Protein AF-A0A7W1J7N5-F1 (afdb_monomer_lite)

Sequence (201 aa):
MLTATDLTRDGKILDAAVASVRPDGATLGAALKAATAPEHIAALAIIAGSIRTNDLAPQLVQLLDRDGVAGRAAAWALAQLGAEKELLHAVESGKLDQRENGYHGLAVLAARGAASTALSDSLVRQVAAEIARAKSGGTGLGEHACRVLAVLGTKGLPDLIQQVIENDRFCDRFELQRLRKAVEDGGKDAASARDLSAQWT

pLDDT: mean 96.1, std 3.62, range [65.94, 98.88]

Radius of gyration: 17.19 Å; chains: 1; bounding box: 41×34×45 Å

Structure (mmCIF, N/CA/C/O backbone):
data_AF-A0A7W1J7N5-F1
#
_entry.id   AF-A0A7W1J7N5-F1
#
loop_
_atom_site.group_PDB
_atom_site.id
_atom_site.type_symbol
_atom_site.label_atom_id
_atom_site.label_alt_id
_atom_site.label_comp_id
_atom_site.label_asym_id
_atom_site.label_entity_id
_atom_site.label_seq_id
_atom_site.pdbx_PDB_ins_code
_atom_site.Cartn_x
_atom_site.Cartn_y
_atom_site.Cartn_z
_atom_site.occupancy
_atom_site.B_iso_or_equiv
_atom_site.auth_seq_id
_atom_site.auth_comp_id
_atom_site.auth_asym_id
_atom_site.auth_atom_id
_atom_site.pdbx_PDB_model_num
ATOM 1 N N . MET A 1 1 ? 18.004 -1.510 -22.801 1.00 74.88 1 MET A N 1
ATOM 2 C CA . MET A 1 1 ? 17.390 -0.530 -21.878 1.00 74.88 1 MET A CA 1
ATOM 3 C C . MET A 1 1 ? 15.888 -0.705 -21.995 1.00 74.88 1 MET A C 1
ATOM 5 O O . MET A 1 1 ? 15.434 -0.766 -23.125 1.00 74.88 1 MET A O 1
ATOM 9 N N . LEU A 1 2 ? 15.151 -0.859 -20.890 1.00 87.81 2 LEU A N 1
ATOM 10 C CA . LEU A 1 2 ? 13.686 -0.956 -20.931 1.00 87.81 2 LEU A CA 1
ATOM 11 C C . LEU A 1 2 ? 13.095 0.447 -21.067 1.00 87.81 2 LEU A C 1
ATOM 13 O O . LEU A 1 2 ? 13.175 1.252 -20.138 1.00 87.81 2 LEU A O 1
ATOM 17 N N . THR A 1 3 ? 12.558 0.752 -22.237 1.00 91.81 3 THR A N 1
ATOM 18 C CA . THR A 1 3 ? 12.033 2.072 -22.589 1.00 91.81 3 THR A CA 1
ATOM 19 C C . THR A 1 3 ? 10.513 2.122 -22.452 1.00 91.81 3 THR A C 1
ATOM 21 O O . THR A 1 3 ? 9.854 1.091 -22.320 1.00 91.81 3 THR A O 1
ATOM 24 N N . ALA A 1 4 ? 9.940 3.328 -22.489 1.00 90.38 4 ALA A N 1
ATOM 25 C CA . ALA A 1 4 ? 8.491 3.504 -22.428 1.00 90.38 4 ALA A CA 1
ATOM 26 C C . ALA A 1 4 ? 7.783 2.753 -23.568 1.00 90.38 4 ALA A C 1
ATOM 28 O O . ALA A 1 4 ? 6.801 2.068 -23.321 1.00 90.38 4 ALA A O 1
ATOM 29 N N . THR A 1 5 ? 8.329 2.781 -24.788 1.00 92.12 5 THR A N 1
ATOM 30 C CA . THR A 1 5 ? 7.745 2.099 -25.957 1.00 92.12 5 THR A CA 1
ATOM 31 C C . THR A 1 5 ? 7.689 0.578 -25.830 1.00 92.12 5 THR A C 1
ATOM 33 O O . THR A 1 5 ? 6.893 -0.052 -26.523 1.00 92.12 5 THR A O 1
ATOM 36 N N . ASP A 1 6 ? 8.504 -0.012 -24.951 1.00 91.19 6 ASP A N 1
ATOM 37 C CA . ASP A 1 6 ? 8.493 -1.456 -24.698 1.00 91.19 6 ASP A CA 1
ATOM 38 C C . ASP A 1 6 ? 7.344 -1.870 -23.766 1.00 91.19 6 ASP A C 1
ATOM 40 O O . ASP A 1 6 ? 6.884 -3.008 -23.815 1.00 91.19 6 ASP A O 1
ATOM 44 N N . LEU A 1 7 ? 6.895 -0.960 -22.894 1.00 94.88 7 LEU A N 1
ATOM 45 C CA . LEU A 1 7 ? 6.018 -1.272 -21.759 1.0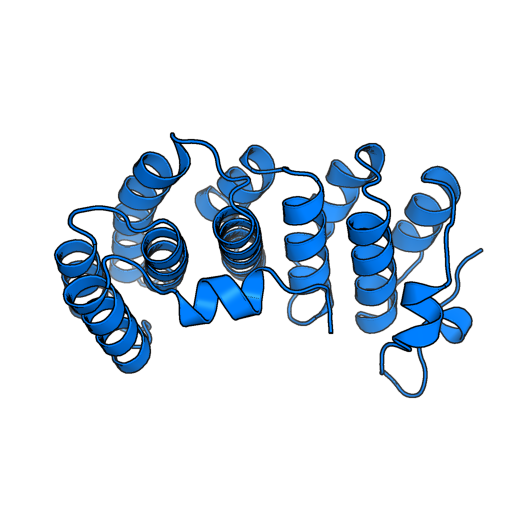0 94.88 7 LEU A CA 1
ATOM 46 C C . LEU A 1 7 ? 4.694 -0.511 -21.777 1.00 94.88 7 LEU A C 1
ATOM 48 O O . LEU A 1 7 ? 3.781 -0.875 -21.036 1.00 94.88 7 LEU A O 1
ATOM 52 N N . THR A 1 8 ? 4.578 0.538 -22.588 1.00 95.00 8 THR A N 1
ATOM 53 C CA . THR A 1 8 ? 3.390 1.383 -22.651 1.00 95.00 8 THR A CA 1
ATOM 54 C C . THR A 1 8 ? 2.981 1.698 -24.087 1.00 95.00 8 THR A C 1
ATOM 56 O O . THR A 1 8 ? 3.785 1.683 -25.022 1.00 95.00 8 THR A O 1
ATOM 59 N N . ARG A 1 9 ? 1.690 1.981 -24.274 1.00 95.25 9 ARG A N 1
ATOM 60 C CA . ARG A 1 9 ? 1.116 2.484 -25.527 1.00 95.25 9 ARG A CA 1
ATOM 61 C C . ARG A 1 9 ? -0.031 3.428 -25.211 1.00 95.25 9 ARG A C 1
ATOM 63 O O . ARG A 1 9 ? -0.885 3.085 -24.402 1.00 95.25 9 ARG A O 1
ATOM 70 N N . ASP A 1 10 ? -0.035 4.606 -25.830 1.00 92.38 10 ASP A N 1
ATOM 71 C CA . ASP A 1 10 ? -1.094 5.615 -25.678 1.00 92.38 10 ASP A CA 1
ATOM 72 C C . ASP A 1 10 ? -1.425 5.944 -24.208 1.00 92.38 10 ASP A C 1
ATOM 74 O O . ASP A 1 10 ? -2.589 6.054 -23.826 1.00 92.38 10 ASP A O 1
ATOM 78 N N . GLY A 1 11 ? -0.393 6.045 -23.359 1.00 89.12 11 GLY A N 1
ATOM 79 C CA . GLY A 1 11 ? -0.561 6.315 -21.925 1.00 89.12 11 GLY A CA 1
ATOM 80 C C . GLY A 1 11 ? -1.176 5.152 -21.139 1.00 89.12 11 GLY A C 1
ATOM 81 O O . GLY A 1 11 ? -1.810 5.368 -20.112 1.00 89.12 11 GLY A O 1
ATOM 82 N N . LYS A 1 12 ? -1.035 3.913 -21.620 1.00 92.44 12 LYS A N 1
ATOM 83 C CA . LYS A 1 12 ? -1.497 2.701 -20.931 1.00 92.44 12 LYS A CA 1
ATOM 84 C C . LYS A 1 12 ? -0.367 1.699 -20.778 1.00 92.44 12 LYS A C 1
ATOM 86 O O . LYS A 1 12 ? 0.469 1.573 -21.671 1.00 92.44 12 LYS A O 1
ATOM 91 N N . ILE A 1 13 ? -0.368 0.978 -19.661 1.00 94.75 13 ILE A N 1
ATOM 92 C CA . ILE A 1 13 ? 0.552 -0.133 -19.406 1.00 94.75 13 ILE A CA 1
ATOM 93 C C . ILE A 1 13 ? 0.162 -1.311 -20.308 1.00 94.75 13 ILE A C 1
ATOM 95 O O . ILE A 1 13 ? -1.017 -1.596 -20.505 1.00 94.75 13 ILE A O 1
ATOM 99 N N . LEU A 1 14 ? 1.158 -1.968 -20.900 1.00 94.94 14 LEU A N 1
ATOM 100 C CA . LEU A 1 14 ? 0.980 -3.175 -21.701 1.00 94.94 14 LEU A CA 1
ATOM 101 C C . LEU A 1 14 ? 1.199 -4.407 -20.816 1.00 94.94 14 LEU A C 1
ATOM 103 O O . LEU A 1 14 ? 2.332 -4.872 -20.672 1.00 94.94 14 LEU A O 1
ATOM 107 N N . ASP A 1 15 ? 0.124 -4.964 -20.256 1.00 92.44 15 ASP A N 1
ATOM 108 C CA . ASP A 1 15 ? 0.194 -6.054 -19.266 1.00 92.44 15 ASP A CA 1
ATOM 109 C C . ASP A 1 15 ? 0.999 -7.259 -19.758 1.00 92.44 15 ASP A C 1
ATOM 111 O O . ASP A 1 15 ? 1.858 -7.776 -19.047 1.00 92.44 15 ASP A O 1
ATOM 115 N N . ALA A 1 16 ? 0.796 -7.669 -21.014 1.00 92.56 16 ALA A N 1
ATOM 116 C CA . ALA A 1 16 ? 1.543 -8.774 -21.612 1.00 92.56 16 ALA A CA 1
ATOM 117 C C . ALA A 1 16 ? 3.054 -8.485 -21.699 1.00 92.56 16 ALA A C 1
ATOM 119 O O . ALA A 1 16 ? 3.871 -9.380 -21.474 1.00 92.56 16 ALA A O 1
ATOM 120 N N . ALA A 1 17 ? 3.440 -7.236 -21.984 1.00 93.19 17 ALA A N 1
ATOM 121 C CA . ALA A 1 17 ? 4.844 -6.844 -22.043 1.00 93.19 17 ALA A CA 1
ATOM 122 C C . ALA A 1 17 ? 5.466 -6.872 -20.640 1.00 93.19 17 ALA A C 1
ATOM 124 O O . ALA A 1 17 ? 6.473 -7.552 -20.433 1.00 93.19 17 ALA A O 1
ATOM 125 N N . VAL A 1 18 ? 4.806 -6.245 -19.660 1.00 94.38 18 VAL A N 1
ATOM 126 C CA . VAL A 1 18 ? 5.20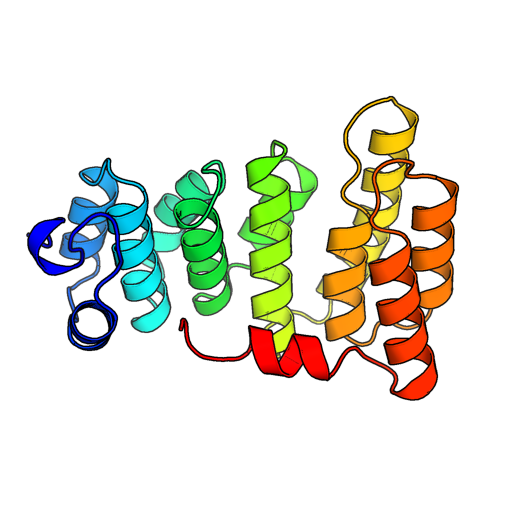4 -6.260 -18.241 1.00 94.38 18 VAL A CA 1
ATOM 127 C C . VAL A 1 18 ? 5.336 -7.692 -17.713 1.00 94.38 18 VAL A C 1
ATOM 129 O O . VAL A 1 18 ? 6.341 -8.038 -17.090 1.00 94.38 18 VAL A O 1
ATOM 132 N N . ALA A 1 19 ? 4.374 -8.559 -18.031 1.00 91.62 19 ALA A N 1
ATOM 133 C CA . ALA A 1 19 ? 4.374 -9.952 -17.603 1.00 91.62 19 ALA A CA 1
ATOM 134 C C . ALA A 1 19 ? 5.504 -10.783 -18.231 1.00 91.62 19 ALA A C 1
ATOM 136 O O . ALA A 1 19 ? 5.939 -11.755 -17.611 1.00 91.62 19 ALA A O 1
ATOM 137 N N . SER A 1 20 ? 6.009 -10.415 -19.412 1.00 91.25 20 SER A N 1
ATOM 138 C CA . SER A 1 20 ? 7.035 -11.181 -20.143 1.00 91.25 20 SER A CA 1
ATOM 139 C C . SER A 1 20 ? 8.479 -10.760 -19.837 1.00 91.25 20 SER A C 1
ATOM 141 O O . SER A 1 20 ? 9.406 -11.559 -19.964 1.00 91.25 20 SER A O 1
ATOM 143 N N . VAL A 1 21 ? 8.681 -9.517 -19.402 1.00 93.00 21 VAL A N 1
ATOM 144 C CA . VAL A 1 21 ? 10.005 -8.908 -19.238 1.00 93.00 21 VAL A CA 1
ATOM 145 C C . VAL A 1 21 ? 10.664 -9.326 -17.915 1.00 93.00 21 VAL A C 1
ATOM 147 O O . VAL A 1 21 ? 10.055 -9.271 -16.847 1.00 93.00 21 VAL A O 1
ATOM 150 N N . ARG A 1 22 ? 11.931 -9.762 -17.971 1.00 93.31 22 ARG A N 1
ATOM 151 C CA . ARG A 1 22 ? 12.721 -10.229 -16.810 1.00 93.31 22 ARG A CA 1
ATOM 152 C C . ARG A 1 22 ? 14.147 -9.641 -16.824 1.00 93.31 22 ARG A C 1
ATOM 154 O O . ARG A 1 22 ? 15.092 -10.361 -17.137 1.00 93.31 22 ARG A O 1
ATOM 161 N N . PRO A 1 23 ? 14.318 -8.334 -16.558 1.00 93.19 23 PRO A N 1
ATOM 162 C CA . PRO A 1 23 ? 15.629 -7.696 -16.505 1.00 93.19 23 PRO A CA 1
ATOM 163 C C . PRO A 1 23 ? 16.362 -8.076 -15.215 1.00 93.19 23 PRO A C 1
ATOM 165 O O . PRO A 1 23 ? 15.734 -8.411 -14.210 1.00 93.19 23 PRO A O 1
ATOM 168 N N . ASP A 1 24 ? 17.686 -7.943 -15.212 1.00 94.12 24 ASP A N 1
ATOM 169 C CA . ASP A 1 24 ? 18.432 -7.890 -13.955 1.00 94.12 24 ASP A CA 1
ATOM 170 C C . ASP A 1 24 ? 18.137 -6.588 -13.178 1.00 94.12 24 ASP A C 1
ATOM 172 O O . ASP A 1 24 ? 17.587 -5.610 -13.704 1.00 94.12 24 ASP A O 1
ATOM 176 N N . GLY A 1 25 ? 18.505 -6.572 -11.893 1.00 93.06 25 GLY A N 1
ATOM 177 C CA . GLY A 1 25 ? 18.250 -5.432 -11.013 1.00 93.06 25 GLY A CA 1
ATOM 178 C C . GLY A 1 25 ? 18.969 -4.148 -11.435 1.00 93.06 25 GLY A C 1
ATOM 179 O O . GLY A 1 25 ? 18.414 -3.062 -11.273 1.00 93.06 25 GLY A O 1
ATOM 180 N N . ALA A 1 26 ? 20.163 -4.247 -12.025 1.00 94.69 26 ALA A N 1
ATOM 181 C CA . ALA A 1 26 ? 20.928 -3.083 -12.470 1.00 94.69 26 ALA A CA 1
ATOM 182 C C . ALA A 1 26 ? 20.250 -2.389 -13.661 1.00 94.69 26 ALA A C 1
ATOM 184 O O . ALA A 1 26 ? 20.063 -1.170 -13.655 1.00 94.69 26 ALA A O 1
ATOM 185 N N . THR A 1 27 ? 19.818 -3.173 -14.647 1.00 95.38 27 THR A N 1
ATOM 186 C CA . THR A 1 27 ? 19.076 -2.724 -15.826 1.00 95.38 27 THR A CA 1
ATOM 187 C C . THR A 1 27 ? 17.753 -2.090 -15.420 1.00 95.38 27 THR A C 1
ATOM 189 O O . THR A 1 27 ? 17.409 -1.013 -15.911 1.00 95.38 27 THR A O 1
ATOM 192 N N . LEU A 1 28 ? 17.023 -2.728 -14.502 1.00 96.44 28 LEU A N 1
ATOM 193 C CA . LEU A 1 28 ? 15.747 -2.215 -14.017 1.00 96.44 28 LEU A CA 1
ATOM 194 C C . LEU A 1 28 ? 15.916 -0.930 -13.199 1.00 96.44 28 LEU A C 1
ATOM 196 O O . LEU A 1 28 ? 15.179 0.029 -13.413 1.00 96.44 28 LEU A O 1
ATOM 200 N N . GLY A 1 29 ? 16.922 -0.865 -12.325 1.00 96.19 29 GLY A N 1
ATOM 201 C CA . GLY A 1 29 ? 17.219 0.336 -11.547 1.00 96.19 29 GLY A CA 1
ATOM 202 C C . GLY A 1 29 ? 17.673 1.515 -12.412 1.00 96.19 29 GLY A C 1
ATOM 203 O O . GLY A 1 29 ? 17.285 2.655 -12.166 1.00 96.19 29 GLY A O 1
ATOM 204 N N . ALA A 1 30 ? 18.456 1.262 -13.465 1.00 96.06 30 ALA A N 1
ATOM 205 C CA . ALA A 1 30 ? 18.811 2.292 -14.441 1.00 96.06 30 ALA A CA 1
ATOM 206 C C . ALA A 1 30 ? 17.577 2.800 -15.206 1.00 96.06 30 ALA A C 1
ATOM 208 O O . ALA A 1 30 ? 17.429 4.007 -15.391 1.00 96.06 30 ALA A O 1
ATOM 209 N N . ALA A 1 31 ? 16.674 1.897 -15.602 1.00 96.56 31 ALA A N 1
ATOM 210 C CA . ALA A 1 31 ? 15.425 2.265 -16.263 1.00 96.56 31 ALA A CA 1
ATOM 211 C C . ALA A 1 31 ? 14.505 3.084 -15.341 1.00 96.56 31 ALA A C 1
ATOM 213 O O . ALA A 1 31 ? 14.000 4.116 -15.771 1.00 96.56 31 ALA A O 1
ATOM 214 N N . LEU A 1 32 ? 14.349 2.688 -14.069 1.00 96.44 32 LEU A N 1
ATOM 215 C CA . LEU A 1 32 ? 13.547 3.421 -13.077 1.00 96.44 32 LEU A CA 1
ATOM 216 C C . LEU A 1 32 ? 14.057 4.848 -12.867 1.00 96.44 32 LEU A C 1
ATOM 218 O O . LEU A 1 32 ? 13.262 5.780 -12.827 1.00 96.44 32 LEU A O 1
ATOM 222 N N . LYS A 1 33 ? 15.379 5.035 -12.785 1.00 95.75 33 LYS A N 1
ATOM 223 C CA . LYS A 1 33 ? 15.993 6.367 -12.645 1.00 95.75 33 LYS A CA 1
ATOM 224 C C . LYS A 1 33 ? 15.797 7.257 -13.872 1.00 95.75 33 LYS A C 1
ATOM 226 O O . LYS A 1 33 ? 15.764 8.475 -13.731 1.00 95.75 33 LYS A O 1
ATOM 231 N N . ALA A 1 34 ? 15.736 6.663 -15.062 1.00 95.56 34 ALA A N 1
ATOM 232 C CA . ALA A 1 34 ? 15.599 7.393 -16.320 1.00 95.56 34 ALA A CA 1
ATOM 233 C C . ALA A 1 34 ? 14.135 7.674 -16.702 1.00 95.56 34 ALA A C 1
ATOM 235 O O . ALA A 1 34 ? 13.877 8.572 -17.503 1.00 95.56 34 ALA A O 1
ATOM 236 N N . ALA A 1 35 ? 13.186 6.901 -16.170 1.00 96.31 35 ALA A N 1
ATOM 237 C CA . ALA A 1 35 ? 11.773 7.023 -16.490 1.00 96.31 35 ALA A CA 1
ATOM 238 C C . ALA A 1 35 ? 11.175 8.325 -15.932 1.00 96.31 35 ALA A C 1
ATOM 240 O O . ALA A 1 35 ? 11.372 8.681 -14.772 1.00 96.31 35 ALA A O 1
ATOM 241 N N . THR A 1 36 ? 10.410 9.026 -16.767 1.00 94.06 36 THR A N 1
ATOM 242 C CA . THR A 1 36 ? 9.748 10.294 -16.411 1.00 94.06 36 THR A CA 1
ATOM 243 C C . THR A 1 36 ? 8.228 10.223 -16.534 1.00 94.06 36 THR A C 1
ATOM 245 O O . THR A 1 36 ? 7.529 10.916 -15.799 1.00 94.06 36 THR A O 1
ATOM 248 N N . ALA A 1 37 ? 7.709 9.376 -17.427 1.00 95.69 37 ALA A N 1
ATOM 249 C CA . ALA A 1 37 ? 6.276 9.172 -17.608 1.00 95.69 37 ALA A CA 1
ATOM 250 C C . ALA A 1 37 ? 5.696 8.275 -16.490 1.00 95.69 37 ALA A C 1
ATOM 252 O O . ALA A 1 37 ? 6.264 7.203 -16.241 1.00 95.69 37 ALA A O 1
ATOM 253 N N . PRO A 1 38 ? 4.572 8.649 -15.844 1.00 96.12 38 PRO A N 1
ATOM 254 C CA . PRO A 1 38 ? 3.985 7.887 -14.738 1.00 96.12 38 PRO A CA 1
ATOM 255 C C . PRO A 1 38 ? 3.696 6.418 -15.063 1.00 96.12 38 PRO A C 1
ATOM 257 O O . PRO A 1 38 ? 3.964 5.541 -14.245 1.00 96.12 38 PRO A O 1
ATOM 260 N N . GLU A 1 39 ? 3.206 6.121 -16.263 1.00 96.50 39 GLU A N 1
ATOM 261 C CA . GLU A 1 39 ? 2.852 4.762 -16.684 1.00 96.50 39 GLU A CA 1
ATOM 262 C C . GLU A 1 39 ? 4.095 3.904 -16.918 1.00 96.50 39 GLU A C 1
ATOM 264 O O . GLU A 1 39 ? 4.095 2.709 -16.630 1.00 96.50 39 GLU A O 1
ATOM 269 N N . HIS A 1 40 ? 5.179 4.516 -17.407 1.00 96.88 40 HIS A N 1
ATOM 270 C CA . HIS A 1 40 ? 6.460 3.829 -17.569 1.00 96.88 40 HIS A CA 1
ATOM 271 C C . HIS A 1 40 ? 7.079 3.519 -16.205 1.00 96.88 40 HIS A C 1
ATOM 273 O O . HIS A 1 40 ? 7.518 2.393 -15.981 1.00 96.88 40 HIS A O 1
ATOM 279 N N . ILE A 1 41 ? 7.039 4.475 -15.271 1.00 98.06 41 ILE A N 1
ATOM 280 C CA . ILE A 1 41 ? 7.474 4.267 -13.883 1.00 98.06 41 ILE A CA 1
ATOM 281 C C . ILE A 1 41 ? 6.657 3.145 -13.232 1.00 98.06 41 ILE A C 1
ATOM 283 O O . ILE A 1 41 ? 7.238 2.227 -12.652 1.00 98.06 41 ILE A O 1
ATOM 287 N N . ALA A 1 42 ? 5.329 3.180 -13.368 1.00 98.06 42 ALA A N 1
ATOM 288 C CA . ALA A 1 42 ? 4.444 2.152 -12.834 1.00 98.06 42 ALA A CA 1
ATOM 289 C C . ALA A 1 42 ? 4.771 0.767 -13.408 1.00 98.06 42 ALA A C 1
ATOM 291 O O . ALA A 1 42 ? 4.974 -0.171 -12.641 1.00 98.06 42 ALA A O 1
ATOM 292 N N . ALA A 1 43 ? 4.911 0.644 -14.732 1.00 97.69 43 ALA A N 1
ATOM 293 C CA . ALA A 1 43 ? 5.285 -0.610 -15.385 1.00 97.69 43 ALA A CA 1
ATOM 294 C C . ALA A 1 43 ? 6.607 -1.178 -14.839 1.00 97.69 43 ALA A C 1
ATOM 296 O O . ALA A 1 43 ? 6.695 -2.364 -14.524 1.00 97.69 43 ALA A O 1
ATOM 297 N N . LEU A 1 44 ? 7.629 -0.334 -14.669 1.00 98.00 44 LEU A N 1
ATOM 298 C CA . LEU A 1 44 ? 8.919 -0.751 -14.114 1.00 98.00 44 LEU A CA 1
ATOM 299 C C . LEU A 1 44 ? 8.817 -1.160 -12.634 1.00 98.00 44 LEU A C 1
ATOM 301 O O . LEU A 1 44 ? 9.443 -2.143 -12.234 1.00 98.00 44 LEU A O 1
ATOM 305 N N . ALA A 1 45 ? 8.014 -0.459 -11.829 1.00 98.12 45 ALA A N 1
ATOM 306 C CA . ALA A 1 45 ? 7.758 -0.832 -10.439 1.00 98.12 45 ALA A CA 1
ATOM 307 C C . ALA A 1 45 ? 7.018 -2.179 -10.337 1.00 98.12 45 ALA A C 1
ATOM 309 O O . ALA A 1 45 ? 7.407 -3.035 -9.541 1.00 98.12 45 ALA A O 1
ATOM 310 N N . ILE A 1 46 ? 6.023 -2.422 -11.199 1.00 97.81 46 ILE A N 1
ATOM 311 C CA . ILE A 1 46 ? 5.314 -3.709 -11.281 1.00 97.81 46 ILE A CA 1
ATOM 312 C C . ILE A 1 46 ? 6.285 -4.834 -11.646 1.00 97.81 46 ILE A C 1
ATOM 314 O O . ILE A 1 46 ? 6.259 -5.895 -11.015 1.00 97.81 46 ILE A O 1
ATOM 318 N N . ILE A 1 47 ? 7.184 -4.612 -12.613 1.00 97.38 47 ILE A N 1
ATOM 319 C CA . ILE A 1 47 ? 8.237 -5.581 -12.944 1.00 97.38 47 ILE A CA 1
ATOM 320 C C . ILE A 1 47 ? 9.095 -5.846 -11.703 1.00 97.38 47 ILE A C 1
ATOM 322 O O . ILE A 1 47 ? 9.262 -7.009 -11.342 1.00 97.38 47 ILE A O 1
ATOM 326 N N . ALA A 1 48 ? 9.568 -4.801 -11.010 1.00 97.19 48 ALA A N 1
ATOM 327 C CA . ALA A 1 48 ? 10.416 -4.925 -9.819 1.00 97.19 48 ALA A CA 1
ATOM 328 C C . ALA A 1 48 ? 9.762 -5.769 -8.714 1.00 97.19 48 ALA A C 1
ATOM 330 O O . ALA A 1 48 ? 10.409 -6.660 -8.158 1.00 97.19 48 ALA A O 1
ATOM 331 N N . GLY A 1 49 ? 8.477 -5.530 -8.435 1.00 97.12 49 GLY A N 1
ATOM 332 C CA . GLY A 1 49 ? 7.702 -6.321 -7.479 1.00 97.12 49 GLY A CA 1
ATOM 333 C C . GLY A 1 49 ? 7.481 -7.764 -7.940 1.00 97.12 49 GLY A C 1
ATOM 334 O O . GLY A 1 49 ? 7.615 -8.694 -7.146 1.00 97.12 49 GLY A O 1
ATOM 335 N N . SER A 1 50 ? 7.213 -7.970 -9.232 1.00 95.88 50 SER A N 1
ATOM 336 C CA . SER A 1 50 ? 6.947 -9.295 -9.812 1.00 95.88 50 SER A CA 1
ATOM 337 C C . SER A 1 50 ? 8.171 -10.212 -9.780 1.00 95.88 50 SER A C 1
ATOM 339 O O . SER A 1 50 ? 8.039 -11.400 -9.489 1.00 95.88 50 SER A O 1
ATOM 341 N N . ILE A 1 51 ? 9.364 -9.668 -10.042 1.00 95.25 51 ILE A N 1
ATOM 342 C CA . ILE A 1 51 ? 10.629 -10.423 -9.985 1.00 95.25 51 ILE A CA 1
ATOM 343 C C . ILE A 1 51 ? 11.304 -10.379 -8.605 1.00 95.25 51 ILE A C 1
ATOM 345 O O . ILE A 1 51 ? 12.321 -11.037 -8.404 1.00 95.25 51 ILE A O 1
ATOM 349 N N . ARG A 1 52 ? 10.725 -9.637 -7.652 1.00 95.38 52 ARG A N 1
ATOM 350 C CA . ARG A 1 52 ? 11.177 -9.492 -6.259 1.00 95.38 52 ARG A CA 1
ATOM 351 C C . ARG A 1 52 ? 12.633 -9.023 -6.101 1.00 95.38 52 ARG A C 1
ATOM 353 O O . ARG A 1 52 ? 13.387 -9.562 -5.291 1.00 95.38 52 ARG A O 1
ATOM 360 N N . THR A 1 53 ? 13.035 -7.993 -6.845 1.00 93.62 53 THR A N 1
ATOM 361 C CA . THR A 1 53 ? 14.392 -7.423 -6.745 1.00 93.62 53 THR A CA 1
ATOM 362 C C . THR A 1 53 ? 14.538 -6.529 -5.508 1.00 93.62 53 THR A C 1
ATOM 364 O O . THR A 1 53 ? 14.281 -5.326 -5.572 1.00 93.62 53 THR A O 1
ATOM 367 N N . ASN A 1 54 ? 14.995 -7.100 -4.389 1.00 93.06 54 ASN A N 1
ATOM 368 C CA . ASN A 1 54 ? 15.155 -6.386 -3.110 1.00 93.06 54 ASN A CA 1
ATOM 369 C C . ASN A 1 54 ? 16.080 -5.158 -3.186 1.00 93.06 54 ASN A C 1
ATOM 371 O O . ASN A 1 54 ? 15.817 -4.155 -2.525 1.00 93.06 54 ASN A O 1
ATOM 375 N N . ASP A 1 55 ? 17.108 -5.191 -4.038 1.00 94.19 55 ASP A N 1
ATOM 376 C CA . ASP A 1 55 ? 18.070 -4.087 -4.200 1.00 94.19 55 ASP A CA 1
ATOM 377 C C . ASP A 1 55 ? 17.428 -2.784 -4.713 1.00 94.19 55 ASP A C 1
ATOM 379 O O . ASP A 1 55 ? 18.031 -1.710 -4.643 1.00 94.19 55 ASP A O 1
ATOM 383 N N . LEU A 1 56 ? 16.194 -2.854 -5.225 1.00 97.06 56 LEU A N 1
ATOM 384 C CA . LEU A 1 56 ? 15.441 -1.693 -5.696 1.00 97.06 56 LEU A CA 1
ATOM 385 C C . LEU A 1 56 ? 14.565 -1.049 -4.621 1.00 97.06 56 LEU A C 1
ATOM 387 O O . LEU A 1 56 ? 14.023 0.026 -4.880 1.00 97.06 56 LEU A O 1
ATOM 391 N N . ALA A 1 57 ? 14.454 -1.627 -3.419 1.00 97.56 57 ALA A N 1
ATOM 392 C CA . ALA A 1 57 ? 13.628 -1.066 -2.349 1.00 97.56 57 ALA A CA 1
ATOM 393 C C . ALA A 1 57 ? 13.916 0.429 -2.077 1.00 97.56 57 ALA A C 1
ATOM 395 O O . ALA A 1 57 ? 12.959 1.204 -2.066 1.00 97.56 57 ALA A O 1
ATOM 396 N N . PRO A 1 58 ? 15.179 0.907 -1.990 1.00 97.50 58 PRO A N 1
ATOM 397 C CA . PRO A 1 58 ? 15.448 2.333 -1.785 1.00 97.50 58 PRO A CA 1
ATOM 398 C C . PRO A 1 58 ? 14.910 3.237 -2.904 1.00 97.50 58 PRO A C 1
ATOM 400 O O . PRO A 1 58 ? 14.485 4.358 -2.639 1.00 97.50 58 PRO A O 1
ATOM 403 N N . GLN A 1 59 ? 14.917 2.763 -4.153 1.00 97.75 59 GLN A N 1
ATOM 404 C CA . GLN A 1 59 ? 14.393 3.519 -5.296 1.00 97.75 59 GLN A CA 1
ATOM 405 C C . GLN A 1 59 ? 12.864 3.520 -5.291 1.00 97.75 59 GLN A C 1
ATOM 407 O O . GLN A 1 59 ? 12.255 4.551 -5.549 1.00 97.75 59 GLN A O 1
ATOM 412 N N . LEU A 1 60 ? 12.239 2.394 -4.940 1.00 98.50 60 LEU A N 1
ATOM 413 C CA . LEU A 1 60 ? 10.784 2.291 -4.824 1.00 98.50 60 LEU A CA 1
ATOM 414 C C . LEU A 1 60 ? 10.236 3.171 -3.690 1.00 98.50 60 LEU A C 1
ATOM 416 O O . LEU A 1 60 ? 9.202 3.806 -3.866 1.00 98.50 60 LEU A O 1
ATOM 420 N N . VAL A 1 61 ? 10.949 3.288 -2.564 1.00 98.44 61 VAL A N 1
ATOM 421 C CA . VAL A 1 61 ? 10.577 4.207 -1.471 1.00 98.44 61 VAL A CA 1
ATOM 422 C C . VAL A 1 61 ? 10.534 5.659 -1.945 1.00 98.44 61 VAL A C 1
ATOM 424 O O . VAL A 1 61 ? 9.618 6.394 -1.584 1.00 98.44 61 VAL A O 1
ATOM 427 N N . GLN A 1 62 ? 11.477 6.072 -2.796 1.00 97.62 62 GLN A N 1
ATOM 428 C CA . GLN A 1 62 ? 11.486 7.425 -3.364 1.00 97.62 62 GLN A CA 1
ATOM 429 C C . GLN A 1 62 ? 10.284 7.697 -4.274 1.00 97.62 62 GLN A C 1
ATOM 431 O O . GLN A 1 62 ? 9.957 8.854 -4.488 1.00 97.62 62 GLN A O 1
ATOM 436 N N . LEU A 1 63 ? 9.626 6.658 -4.798 1.00 98.31 63 LEU A N 1
ATOM 437 C CA . LEU A 1 63 ? 8.452 6.789 -5.662 1.00 98.31 63 LEU A CA 1
ATOM 438 C C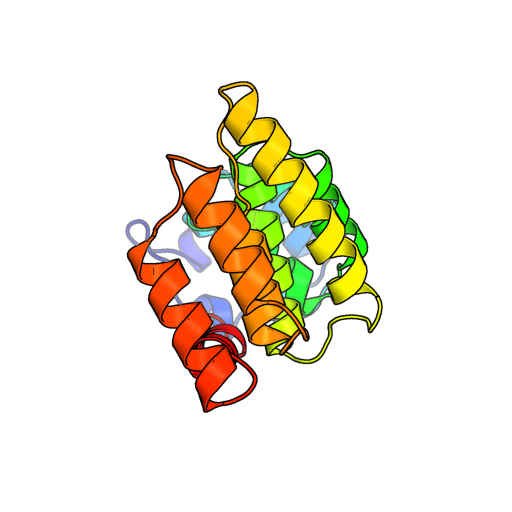 . LEU A 1 63 ? 7.132 6.845 -4.887 1.00 98.31 63 LEU A C 1
ATOM 440 O O . LEU A 1 63 ? 6.095 7.104 -5.492 1.00 98.31 63 LEU A O 1
ATOM 444 N N . LEU A 1 64 ? 7.142 6.634 -3.566 1.00 98.56 64 LEU A N 1
ATOM 445 C CA . LEU A 1 64 ? 5.927 6.727 -2.753 1.00 98.56 64 LEU A CA 1
ATOM 446 C C . LEU A 1 64 ? 5.341 8.144 -2.726 1.00 98.56 64 LEU A C 1
ATOM 448 O O . LEU A 1 64 ? 4.166 8.298 -2.420 1.00 98.56 64 LEU A O 1
ATOM 452 N N . ASP A 1 65 ? 6.121 9.178 -3.048 1.00 97.69 65 ASP A N 1
ATOM 453 C CA . ASP A 1 65 ? 5.637 10.562 -3.141 1.00 97.69 65 ASP A CA 1
ATOM 454 C C . ASP A 1 65 ? 4.926 10.892 -4.457 1.00 97.69 65 ASP A C 1
ATOM 456 O O . ASP A 1 65 ? 4.500 12.028 -4.656 1.00 97.69 65 ASP A O 1
ATOM 460 N N . ARG A 1 66 ? 4.812 9.916 -5.360 1.00 97.50 66 ARG A N 1
ATOM 461 C CA . ARG A 1 66 ? 4.120 10.082 -6.631 1.00 97.50 66 ARG A CA 1
ATOM 462 C C . ARG A 1 66 ? 2.637 9.809 -6.454 1.00 97.50 66 ARG A C 1
ATOM 464 O O . ARG A 1 66 ? 2.244 8.756 -5.960 1.00 97.50 66 ARG A O 1
ATOM 471 N N . ASP A 1 67 ? 1.823 10.733 -6.933 1.00 94.81 67 ASP A N 1
ATOM 472 C CA . ASP A 1 67 ? 0.386 10.527 -7.047 1.00 94.81 67 ASP A CA 1
ATOM 473 C C . ASP A 1 67 ? 0.049 9.479 -8.133 1.00 94.81 67 ASP A C 1
ATOM 475 O O . ASP A 1 67 ? 0.823 9.214 -9.065 1.00 94.81 67 ASP A O 1
ATOM 479 N N . GLY A 1 68 ? -1.127 8.870 -8.003 1.00 95.31 68 GLY A N 1
ATOM 480 C CA . GLY A 1 68 ? -1.722 7.979 -8.985 1.00 95.31 68 GLY A CA 1
ATOM 481 C C . GLY A 1 68 ? -1.034 6.620 -9.116 1.00 95.31 68 GLY A C 1
ATOM 482 O O . GLY A 1 68 ? -0.584 5.999 -8.150 1.00 95.31 68 GLY A O 1
ATOM 483 N N . VAL A 1 69 ? -1.004 6.108 -10.350 1.00 96.19 69 VAL A N 1
ATOM 484 C CA . VAL A 1 69 ? -0.603 4.721 -10.636 1.00 96.19 69 VAL A CA 1
ATOM 485 C C . VAL A 1 69 ? 0.869 4.444 -10.319 1.00 96.19 69 VAL A C 1
ATOM 487 O O . VAL A 1 69 ? 1.198 3.337 -9.902 1.00 96.19 69 VAL A O 1
ATOM 490 N N . ALA A 1 70 ? 1.752 5.437 -10.456 1.00 97.62 70 ALA A N 1
ATOM 491 C CA . ALA A 1 70 ? 3.181 5.272 -10.198 1.00 97.62 70 ALA A CA 1
ATOM 492 C C . ALA A 1 70 ? 3.469 4.994 -8.714 1.00 97.62 70 ALA A C 1
ATOM 494 O O . ALA A 1 70 ? 4.170 4.032 -8.396 1.00 97.62 70 ALA A O 1
ATOM 495 N N . GLY A 1 71 ? 2.889 5.791 -7.810 1.00 98.31 71 GLY A N 1
ATOM 496 C CA . GLY A 1 71 ? 3.047 5.596 -6.369 1.00 98.31 71 GLY A CA 1
ATOM 497 C C . GLY A 1 71 ? 2.383 4.315 -5.872 1.00 98.31 71 GLY A C 1
ATOM 498 O O . GLY A 1 71 ? 2.995 3.560 -5.113 1.00 98.31 71 GLY A O 1
ATOM 499 N N . ARG A 1 72 ? 1.182 3.996 -6.377 1.00 98.19 72 ARG A N 1
ATOM 500 C CA . ARG A 1 72 ? 0.491 2.738 -6.044 1.00 98.19 72 ARG A CA 1
ATOM 501 C C . ARG A 1 72 ? 1.259 1.506 -6.515 1.00 98.19 72 ARG A C 1
ATOM 503 O O . ARG A 1 72 ? 1.397 0.552 -5.753 1.00 98.19 72 ARG A O 1
ATOM 510 N N . ALA A 1 73 ? 1.821 1.535 -7.723 1.00 98.38 73 ALA A N 1
ATOM 511 C CA . ALA A 1 73 ? 2.675 0.463 -8.231 1.00 98.38 73 ALA A CA 1
ATOM 512 C C . ALA A 1 73 ? 3.954 0.301 -7.394 1.00 98.38 73 ALA A C 1
ATOM 514 O O . ALA A 1 73 ? 4.348 -0.825 -7.087 1.00 98.38 73 ALA A O 1
ATOM 515 N N . ALA A 1 74 ? 4.581 1.406 -6.974 1.00 98.62 74 ALA A N 1
ATOM 516 C CA . ALA A 1 74 ? 5.744 1.367 -6.088 1.00 98.62 74 ALA A CA 1
ATOM 517 C C . ALA A 1 74 ? 5.406 0.770 -4.712 1.00 98.62 74 ALA A C 1
ATOM 519 O O . ALA A 1 74 ? 6.139 -0.084 -4.213 1.00 98.62 74 ALA A O 1
ATOM 520 N N . ALA A 1 75 ? 4.270 1.153 -4.128 1.00 98.69 75 ALA A N 1
ATOM 521 C CA . ALA A 1 75 ? 3.775 0.594 -2.875 1.00 98.69 75 ALA A CA 1
ATOM 522 C C . ALA A 1 75 ? 3.443 -0.902 -2.978 1.00 98.69 75 ALA A C 1
ATOM 524 O O . ALA A 1 75 ? 3.842 -1.682 -2.111 1.00 98.69 75 ALA A O 1
ATOM 525 N N . TRP A 1 76 ? 2.771 -1.323 -4.056 1.00 98.62 76 TRP A N 1
ATOM 526 C CA . TRP A 1 76 ? 2.528 -2.738 -4.342 1.00 98.62 76 TRP A CA 1
ATOM 527 C C . TRP A 1 76 ? 3.848 -3.505 -4.468 1.00 98.62 76 TRP A C 1
ATOM 529 O O . TRP A 1 76 ? 4.002 -4.568 -3.866 1.00 98.62 76 TRP A O 1
ATOM 539 N N . ALA A 1 77 ? 4.832 -2.951 -5.184 1.00 98.38 77 ALA A N 1
ATOM 540 C CA . ALA A 1 77 ? 6.144 -3.565 -5.342 1.00 98.38 77 ALA A CA 1
ATOM 541 C C . ALA A 1 77 ? 6.863 -3.725 -3.996 1.00 98.38 77 ALA A C 1
ATOM 543 O O . ALA A 1 77 ? 7.319 -4.821 -3.684 1.00 98.38 77 ALA A O 1
ATOM 544 N N . LEU A 1 78 ? 6.892 -2.686 -3.156 1.00 98.75 78 LEU A N 1
ATOM 545 C CA . LEU A 1 78 ? 7.450 -2.751 -1.798 1.00 98.75 78 LEU A CA 1
ATOM 546 C C . LEU A 1 78 ? 6.763 -3.818 -0.937 1.00 98.75 78 LEU A C 1
ATOM 548 O O . LEU A 1 78 ? 7.437 -4.562 -0.222 1.00 98.75 78 LEU A O 1
ATOM 552 N N . ALA A 1 79 ? 5.441 -3.964 -1.054 1.00 98.38 79 ALA A N 1
ATOM 553 C CA . ALA A 1 79 ? 4.717 -5.041 -0.391 1.00 98.38 79 ALA A CA 1
ATOM 554 C C . ALA A 1 79 ? 5.182 -6.420 -0.886 1.00 98.38 79 ALA A C 1
ATOM 556 O O . ALA A 1 79 ? 5.393 -7.323 -0.073 1.00 98.38 79 ALA A O 1
ATOM 557 N N . GLN A 1 80 ? 5.412 -6.595 -2.196 1.00 97.94 80 GLN A N 1
ATOM 558 C CA . GLN A 1 80 ? 5.953 -7.849 -2.739 1.00 97.94 80 GLN A CA 1
ATOM 559 C C . GLN A 1 80 ? 7.321 -8.209 -2.149 1.00 97.94 80 GLN A C 1
ATOM 561 O O . GLN A 1 80 ? 7.561 -9.392 -1.892 1.00 97.94 80 GLN A O 1
ATOM 566 N N . LEU A 1 81 ? 8.157 -7.199 -1.891 1.00 97.62 81 LEU A N 1
ATOM 567 C CA . LEU A 1 81 ? 9.483 -7.322 -1.275 1.00 97.62 81 LEU A CA 1
ATOM 568 C C . LEU A 1 81 ? 9.444 -7.519 0.252 1.00 97.62 81 LEU A C 1
ATOM 570 O O . LEU A 1 81 ? 10.474 -7.806 0.853 1.00 97.62 81 LEU A O 1
ATOM 574 N N . GLY A 1 82 ? 8.280 -7.376 0.896 1.00 97.62 82 GLY A N 1
ATOM 575 C CA . GLY A 1 82 ? 8.168 -7.460 2.356 1.00 97.62 82 GLY A CA 1
ATOM 576 C C . GLY A 1 82 ? 8.734 -6.238 3.090 1.00 97.62 82 GLY A C 1
ATOM 577 O O . GLY A 1 82 ? 9.124 -6.352 4.250 1.00 97.62 82 GLY A O 1
ATOM 578 N N . ALA A 1 83 ? 8.781 -5.076 2.430 1.00 98.38 83 ALA A N 1
ATOM 579 C CA . ALA A 1 83 ? 9.337 -3.825 2.952 1.00 98.38 83 ALA A CA 1
ATOM 580 C C . ALA A 1 83 ? 8.396 -3.132 3.965 1.00 98.38 83 ALA A C 1
ATOM 582 O O . ALA A 1 83 ? 7.999 -1.977 3.805 1.00 98.38 83 ALA A O 1
ATOM 583 N N . GLU A 1 84 ? 7.973 -3.865 5.002 1.00 98.69 84 GLU A N 1
ATOM 584 C CA . GLU A 1 84 ? 7.020 -3.382 6.011 1.00 98.69 84 GLU A CA 1
ATOM 585 C C . GLU A 1 84 ? 7.543 -2.150 6.754 1.00 98.69 84 GLU A C 1
ATOM 587 O O . GLU A 1 84 ? 6.783 -1.221 7.013 1.00 98.69 84 GLU A O 1
ATOM 592 N N . LYS A 1 85 ? 8.840 -2.123 7.081 1.00 98.44 85 LYS A N 1
ATOM 593 C CA . LYS A 1 85 ? 9.452 -1.021 7.837 1.00 98.44 85 LYS A CA 1
ATOM 594 C C . LYS A 1 85 ? 9.427 0.278 7.044 1.00 98.44 85 LYS A C 1
ATOM 596 O O . LYS A 1 85 ? 9.125 1.331 7.594 1.00 98.44 85 LYS A O 1
ATOM 601 N N . GLU A 1 86 ? 9.728 0.198 5.758 1.00 98.69 86 GLU A N 1
ATOM 602 C CA . GLU A 1 86 ? 9.732 1.322 4.834 1.00 98.69 86 GLU A CA 1
ATOM 603 C C . GLU A 1 86 ? 8.314 1.863 4.622 1.00 98.69 86 GLU A C 1
ATOM 605 O O . GLU A 1 86 ? 8.100 3.074 4.663 1.00 98.69 86 GLU A O 1
ATOM 610 N N . LEU A 1 87 ? 7.335 0.969 4.458 1.00 98.75 87 LEU A N 1
ATOM 611 C CA . LEU A 1 87 ? 5.927 1.339 4.330 1.00 98.75 87 LEU A CA 1
ATOM 612 C C . LEU A 1 87 ? 5.375 1.954 5.628 1.00 98.75 87 LEU A C 1
ATOM 614 O O . LEU A 1 87 ? 4.671 2.962 5.573 1.00 98.75 87 LEU A O 1
ATOM 618 N N . LEU A 1 88 ? 5.735 1.407 6.795 1.00 98.69 88 LEU A N 1
ATOM 619 C CA . LEU A 1 88 ? 5.398 1.990 8.098 1.00 98.69 88 LEU A CA 1
ATOM 620 C C . LEU A 1 88 ? 6.004 3.389 8.263 1.00 98.69 88 LEU A C 1
ATOM 622 O O . LEU A 1 88 ? 5.308 4.334 8.628 1.00 98.69 88 LEU A O 1
ATOM 626 N N . HIS A 1 89 ? 7.277 3.555 7.908 1.00 98.56 89 HIS A N 1
ATOM 627 C CA . HIS A 1 89 ? 7.929 4.860 7.957 1.00 98.56 89 HIS A CA 1
ATOM 628 C C . HIS A 1 89 ? 7.236 5.895 7.053 1.00 98.56 89 HIS A C 1
ATOM 630 O O . HIS A 1 89 ? 7.090 7.063 7.436 1.00 98.56 89 HIS A O 1
ATOM 636 N N . ALA A 1 90 ? 6.772 5.464 5.874 1.00 98.50 90 ALA A N 1
ATOM 637 C CA . ALA A 1 90 ? 6.031 6.310 4.949 1.00 98.50 90 ALA A CA 1
ATOM 638 C C . ALA A 1 90 ? 4.689 6.775 5.538 1.00 98.50 90 ALA A C 1
ATOM 640 O O . ALA A 1 90 ? 4.380 7.960 5.431 1.00 98.50 90 ALA A O 1
ATOM 641 N N . VAL A 1 91 ? 3.924 5.903 6.212 1.00 98.44 91 VAL A N 1
ATOM 642 C CA . VAL A 1 91 ? 2.645 6.304 6.838 1.00 98.44 91 VAL A CA 1
ATOM 643 C C . VAL A 1 91 ? 2.835 7.181 8.081 1.00 98.44 91 VAL A C 1
ATOM 645 O O . VAL A 1 91 ? 2.033 8.078 8.337 1.00 98.44 91 VAL A O 1
ATOM 648 N N . GLU A 1 92 ? 3.914 6.977 8.837 1.00 97.75 92 GLU A N 1
ATOM 649 C CA . GLU A 1 92 ? 4.199 7.731 10.063 1.00 97.75 92 GLU A CA 1
ATOM 650 C C . GLU A 1 92 ? 4.694 9.156 9.776 1.00 97.75 92 GLU A C 1
ATOM 652 O O . GLU A 1 92 ? 4.260 10.118 10.420 1.00 97.75 92 GLU A O 1
ATOM 657 N N . SER A 1 93 ? 5.601 9.306 8.808 1.00 94.38 93 SER A N 1
ATOM 658 C CA . SER A 1 93 ? 6.354 10.553 8.601 1.00 94.38 93 SER A CA 1
ATOM 659 C C . SER A 1 93 ? 6.135 11.220 7.240 1.00 94.38 93 SER A C 1
ATOM 661 O O . SER A 1 93 ? 6.524 12.375 7.058 1.00 94.38 93 SER A O 1
ATOM 663 N N . GLY A 1 94 ? 5.500 10.523 6.296 1.00 95.81 94 GLY A N 1
ATOM 664 C CA . GLY A 1 94 ? 5.353 10.987 4.924 1.00 95.81 94 GLY A CA 1
ATOM 665 C C . GLY A 1 94 ? 4.384 12.157 4.738 1.00 95.81 94 GLY A C 1
ATOM 666 O O . GLY A 1 94 ? 3.547 12.484 5.588 1.00 95.81 94 GLY A O 1
ATOM 667 N N . LYS A 1 95 ? 4.472 12.772 3.556 1.00 96.25 95 LYS A N 1
ATOM 668 C CA . LYS A 1 95 ? 3.439 13.681 3.028 1.00 96.25 95 LYS A CA 1
ATOM 669 C C . LYS A 1 95 ? 2.192 12.900 2.603 1.00 96.25 95 LYS A C 1
ATOM 671 O O . LYS A 1 95 ? 2.160 11.682 2.715 1.00 96.25 95 LYS A O 1
ATOM 676 N N . LEU A 1 96 ? 1.151 13.597 2.145 1.00 96.12 96 LEU A N 1
ATOM 677 C CA . LEU A 1 96 ? -0.140 12.989 1.802 1.00 96.12 96 LEU A CA 1
ATOM 678 C C . LEU A 1 96 ? 0.007 11.754 0.894 1.00 96.12 96 LEU A C 1
ATOM 680 O O . LEU A 1 96 ? -0.345 10.664 1.336 1.00 96.12 96 LEU A O 1
ATOM 684 N N . ASP A 1 97 ? 0.628 11.909 -0.275 1.00 97.69 97 ASP A N 1
ATOM 685 C CA . ASP A 1 97 ? 0.778 10.822 -1.256 1.00 97.69 97 ASP A CA 1
ATOM 686 C C . ASP A 1 97 ? 1.633 9.670 -0.711 1.00 97.69 97 ASP A C 1
ATOM 688 O O . ASP A 1 97 ? 1.274 8.502 -0.835 1.00 97.69 97 ASP A O 1
ATOM 692 N N . GLN A 1 98 ? 2.724 9.989 -0.002 1.00 98.25 98 GLN A N 1
ATOM 693 C CA . GLN A 1 98 ? 3.579 8.985 0.647 1.00 98.25 98 GLN A CA 1
ATOM 694 C C . GLN A 1 98 ? 2.817 8.153 1.673 1.00 98.25 98 GLN A C 1
ATOM 696 O O . GLN A 1 98 ? 3.006 6.939 1.738 1.00 98.25 98 GLN A O 1
ATOM 701 N N . ARG A 1 99 ? 1.958 8.794 2.471 1.00 98.38 99 ARG A N 1
ATOM 702 C CA . ARG A 1 99 ? 1.145 8.097 3.466 1.00 98.38 99 ARG A CA 1
ATOM 703 C C . ARG A 1 99 ? 0.057 7.266 2.799 1.00 98.38 99 ARG A C 1
ATOM 705 O O . ARG A 1 99 ? -0.086 6.103 3.156 1.00 98.38 99 ARG A O 1
ATOM 712 N N . GLU A 1 100 ? -0.673 7.811 1.825 1.00 98.12 100 GLU A N 1
ATOM 713 C CA . GLU A 1 100 ? -1.705 7.057 1.096 1.00 98.12 100 GLU A CA 1
ATOM 714 C C . GLU A 1 100 ? -1.109 5.809 0.429 1.00 98.12 100 GLU A C 1
ATOM 716 O O . GLU A 1 100 ? -1.575 4.689 0.662 1.00 98.12 100 GLU A O 1
ATOM 721 N N . ASN A 1 101 ? -0.023 5.984 -0.326 1.00 98.69 101 ASN A N 1
ATOM 722 C CA . ASN A 1 101 ? 0.683 4.882 -0.969 1.00 98.69 101 ASN A CA 1
ATOM 723 C C . ASN A 1 101 ? 1.266 3.909 0.067 1.00 98.69 101 ASN A C 1
ATOM 725 O O . ASN A 1 101 ? 1.169 2.695 -0.105 1.00 98.69 101 ASN A O 1
ATOM 729 N N . GLY A 1 102 ? 1.804 4.409 1.183 1.00 98.75 102 GLY A N 1
ATOM 730 C CA . GLY A 1 102 ? 2.263 3.584 2.301 1.00 98.75 102 GLY A CA 1
ATOM 731 C C . GLY A 1 102 ? 1.163 2.662 2.837 1.00 98.75 102 GLY A C 1
ATOM 732 O O . GLY A 1 102 ? 1.368 1.450 2.929 1.00 98.75 102 GLY A O 1
ATOM 733 N N . TYR A 1 103 ? -0.035 3.194 3.107 1.00 98.75 103 TYR A N 1
ATOM 734 C CA . TYR A 1 103 ? -1.172 2.381 3.549 1.00 98.75 103 TYR A CA 1
ATOM 735 C C . TYR A 1 103 ? -1.616 1.378 2.487 1.00 98.75 103 TYR A C 1
ATOM 737 O O . TYR A 1 103 ? -1.932 0.241 2.836 1.00 98.75 103 TYR A O 1
ATOM 745 N N . HIS A 1 104 ? -1.611 1.755 1.205 1.00 98.56 104 HIS A N 1
ATOM 746 C CA . HIS A 1 104 ? -1.903 0.818 0.120 1.00 98.56 104 HIS A CA 1
ATOM 747 C C . HIS A 1 104 ? -0.930 -0.371 0.132 1.00 98.56 104 HIS A C 1
ATOM 749 O O . HIS A 1 104 ? -1.363 -1.524 0.117 1.00 98.56 104 HIS A O 1
ATOM 755 N N . GLY A 1 105 ? 0.376 -0.110 0.246 1.00 98.62 105 GLY A N 1
ATOM 756 C CA . GLY A 1 105 ? 1.389 -1.161 0.346 1.00 98.62 105 GLY A CA 1
ATOM 757 C C . GLY A 1 105 ? 1.197 -2.047 1.580 1.00 98.62 105 GLY A C 1
ATOM 758 O O . GLY A 1 105 ? 1.262 -3.271 1.473 1.00 98.62 105 GLY A O 1
ATOM 759 N N . LEU A 1 106 ? 0.886 -1.462 2.743 1.00 98.88 106 LEU A N 1
ATOM 760 C CA . LEU A 1 106 ? 0.588 -2.231 3.959 1.00 98.88 106 LEU A CA 1
ATOM 761 C C . LEU A 1 106 ? -0.669 -3.098 3.803 1.00 98.88 106 LEU A C 1
ATOM 763 O O . LEU A 1 106 ? -0.686 -4.233 4.276 1.00 98.88 106 LEU A O 1
ATOM 767 N N . ALA A 1 107 ? -1.697 -2.609 3.104 1.00 98.62 107 ALA A N 1
ATOM 768 C CA . ALA A 1 107 ? -2.905 -3.378 2.817 1.00 98.62 107 ALA A CA 1
ATOM 769 C C . ALA A 1 107 ? -2.594 -4.591 1.925 1.00 98.62 107 ALA A C 1
ATOM 771 O O . ALA A 1 107 ? -3.031 -5.701 2.226 1.00 98.62 107 ALA A O 1
ATOM 772 N N . VAL A 1 108 ? -1.785 -4.404 0.874 1.00 98.50 108 VAL A N 1
ATOM 773 C CA . VAL A 1 108 ? -1.307 -5.493 0.001 1.00 98.50 108 VAL A CA 1
ATOM 774 C C . VAL A 1 108 ? -0.459 -6.497 0.790 1.00 98.50 108 VAL A C 1
ATOM 776 O O . VAL A 1 108 ? -0.627 -7.710 0.646 1.00 98.50 108 VAL A O 1
ATOM 779 N N . LEU A 1 109 ? 0.437 -6.020 1.657 1.00 98.38 109 LEU A N 1
ATOM 780 C CA . LEU A 1 109 ? 1.278 -6.871 2.500 1.00 98.38 109 LEU A CA 1
ATOM 781 C C . LEU A 1 109 ? 0.434 -7.731 3.458 1.00 98.38 109 LEU A C 1
ATOM 783 O O . LEU A 1 109 ? 0.648 -8.944 3.552 1.00 98.38 109 LEU A O 1
ATOM 787 N N . ALA A 1 110 ? -0.548 -7.114 4.121 1.00 98.50 110 ALA A N 1
ATOM 788 C CA . ALA A 1 110 ? -1.490 -7.781 5.013 1.00 98.50 110 ALA A CA 1
ATOM 789 C C . ALA A 1 110 ? -2.355 -8.808 4.269 1.00 98.50 110 ALA A C 1
ATOM 791 O O . ALA A 1 110 ? -2.472 -9.950 4.712 1.00 98.50 110 ALA A O 1
ATOM 792 N N . ALA A 1 111 ? -2.902 -8.440 3.108 1.00 98.12 111 ALA A N 1
ATOM 793 C CA . ALA A 1 111 ? -3.738 -9.307 2.278 1.00 98.12 111 ALA A CA 1
ATOM 794 C C . ALA A 1 111 ? -3.002 -10.574 1.817 1.00 98.12 111 ALA A C 1
ATOM 796 O O . ALA A 1 111 ? -3.583 -11.656 1.757 1.00 98.12 111 ALA A O 1
ATOM 797 N N . ARG A 1 112 ? -1.697 -10.456 1.555 1.00 97.12 112 ARG A N 1
ATOM 798 C CA . ARG A 1 112 ? -0.816 -11.580 1.204 1.00 97.12 112 ARG A CA 1
ATOM 799 C C . ARG A 1 112 ? -0.423 -12.456 2.397 1.00 97.12 112 ARG A C 1
ATOM 801 O O . ARG A 1 112 ? 0.271 -13.449 2.202 1.00 97.12 112 ARG A O 1
ATOM 808 N N . GLY A 1 113 ? -0.810 -12.087 3.619 1.00 97.50 113 GLY A N 1
ATOM 809 C CA . GLY A 1 113 ? -0.403 -12.781 4.843 1.00 97.50 113 GLY A CA 1
ATOM 810 C C . GLY A 1 113 ? 1.090 -12.643 5.158 1.00 97.50 113 GLY A C 1
ATOM 811 O O . GLY A 1 113 ? 1.637 -13.480 5.867 1.00 97.50 113 GLY A O 1
ATOM 812 N N . ALA A 1 114 ? 1.753 -11.617 4.612 1.00 97.50 114 ALA A N 1
ATOM 813 C CA . ALA A 1 114 ? 3.189 -11.377 4.783 1.00 97.50 114 ALA A CA 1
ATOM 814 C C . ALA A 1 114 ? 3.502 -10.296 5.834 1.00 97.50 114 ALA A C 1
ATOM 816 O O . ALA A 1 114 ? 4.669 -9.999 6.078 1.00 97.50 114 ALA A O 1
ATOM 817 N N . ALA A 1 115 ? 2.468 -9.704 6.435 1.00 98.12 115 ALA A N 1
ATOM 818 C CA . ALA A 1 115 ? 2.610 -8.735 7.511 1.00 98.12 115 ALA A CA 1
ATOM 819 C C . ALA A 1 115 ? 3.150 -9.382 8.793 1.00 98.12 115 ALA A C 1
ATOM 821 O O . ALA A 1 115 ? 2.813 -10.522 9.129 1.00 98.12 115 ALA A O 1
ATOM 822 N N . SER A 1 116 ? 3.950 -8.630 9.543 1.00 98.38 116 SER A N 1
ATOM 823 C CA . SER A 1 116 ? 4.389 -9.031 10.873 1.00 98.38 116 SER A CA 1
ATOM 824 C C . SER A 1 116 ? 3.227 -9.020 11.868 1.00 98.38 116 SER A C 1
ATOM 826 O O . SER A 1 116 ? 2.236 -8.300 11.720 1.00 98.38 116 SER A O 1
ATOM 828 N N . THR A 1 117 ? 3.373 -9.770 12.961 1.00 96.75 117 THR A N 1
ATOM 829 C CA . THR A 1 117 ? 2.393 -9.762 14.058 1.00 96.75 117 THR A CA 1
ATOM 830 C C . THR A 1 117 ? 2.318 -8.412 14.777 1.00 96.75 117 THR A C 1
ATOM 832 O O . THR A 1 117 ? 1.332 -8.143 15.454 1.00 96.75 117 THR A O 1
ATOM 835 N N . ALA A 1 118 ? 3.340 -7.561 14.637 1.00 97.81 118 ALA A N 1
ATOM 836 C CA . ALA A 1 118 ? 3.401 -6.242 15.261 1.00 97.81 118 ALA A CA 1
ATOM 837 C C . ALA A 1 118 ? 2.687 -5.152 14.442 1.00 97.81 118 ALA A C 1
ATOM 839 O O . ALA A 1 118 ? 2.424 -4.071 14.974 1.00 97.81 118 ALA A O 1
ATOM 840 N N . LEU A 1 119 ? 2.354 -5.417 13.170 1.00 98.44 119 LEU A N 1
ATOM 841 C CA . LEU A 1 119 ? 1.752 -4.421 12.280 1.00 98.44 119 LEU A CA 1
ATOM 842 C C . LEU A 1 119 ? 0.431 -3.871 12.837 1.00 98.44 119 LEU A C 1
ATOM 844 O O . LEU A 1 119 ? 0.194 -2.664 12.782 1.00 98.44 119 LEU A O 1
ATOM 848 N N . SER A 1 120 ? -0.400 -4.740 13.422 1.00 98.12 120 SER A N 1
ATOM 849 C CA . SER A 1 120 ? -1.672 -4.339 14.032 1.00 98.12 120 SER A CA 1
ATOM 850 C C . SER A 1 120 ? -1.464 -3.286 15.124 1.00 98.12 120 SER A C 1
ATOM 852 O O . SER A 1 120 ? -2.091 -2.231 15.087 1.00 98.12 120 SER A O 1
ATOM 854 N N . ASP A 1 121 ? -0.545 -3.521 16.062 1.00 98.19 121 ASP A N 1
ATOM 855 C CA . ASP A 1 121 ? -0.297 -2.593 17.173 1.00 98.19 121 ASP A CA 1
ATOM 856 C C . ASP A 1 121 ? 0.246 -1.245 16.685 1.00 98.19 121 ASP A C 1
ATOM 858 O O . ASP A 1 121 ? -0.116 -0.191 17.216 1.00 98.19 121 ASP A O 1
ATOM 862 N N . SER A 1 122 ? 1.104 -1.263 15.661 1.00 98.44 122 SER A N 1
ATOM 863 C CA . SER A 1 122 ? 1.602 -0.042 15.020 1.00 98.44 122 SER A CA 1
ATOM 864 C C . SER A 1 122 ? 0.476 0.762 14.379 1.00 98.44 122 SER A C 1
ATOM 866 O O . SER A 1 122 ? 0.376 1.967 14.608 1.00 98.44 122 SER A O 1
ATOM 868 N N . LEU A 1 123 ? -0.427 0.104 13.655 1.00 98.62 123 LEU A N 1
ATOM 869 C CA . LEU A 1 123 ? -1.535 0.781 12.988 1.00 98.62 123 LEU A CA 1
ATOM 870 C C . LEU A 1 123 ? -2.615 1.277 13.953 1.00 98.62 123 LEU A C 1
ATOM 872 O O . LEU A 1 123 ? -3.197 2.328 13.700 1.00 98.62 123 LEU A O 1
ATOM 876 N N . VAL A 1 124 ? -2.839 0.609 15.088 1.00 98.56 124 VAL A N 1
ATOM 877 C CA . VAL A 1 124 ? -3.717 1.133 16.150 1.00 98.56 124 VAL A CA 1
ATOM 878 C C . VAL A 1 124 ? -3.193 2.472 16.679 1.00 98.56 124 VAL A C 1
ATOM 880 O O . VAL A 1 124 ? -3.960 3.426 16.817 1.00 98.56 124 VAL A O 1
ATOM 883 N N . ARG A 1 125 ? -1.878 2.589 16.922 1.00 98.31 125 ARG A N 1
ATOM 884 C CA . ARG A 1 125 ? -1.264 3.876 17.298 1.00 98.31 125 ARG A CA 1
ATOM 885 C C . ARG A 1 125 ? -1.386 4.903 16.177 1.00 98.31 125 ARG A C 1
ATOM 887 O O . ARG A 1 125 ? -1.659 6.073 16.442 1.00 98.31 125 ARG A O 1
ATOM 894 N N . GLN A 1 126 ? -1.226 4.459 14.935 1.00 98.38 126 GLN A N 1
ATOM 895 C CA . GLN A 1 126 ? -1.322 5.335 13.779 1.00 98.38 126 GLN A CA 1
ATOM 896 C C . GLN A 1 126 ? -2.736 5.908 13.592 1.00 98.38 126 GLN A C 1
ATOM 898 O O . GLN A 1 126 ? -2.854 7.088 13.281 1.00 98.38 126 GLN A O 1
ATOM 903 N N . VAL A 1 127 ? -3.809 5.152 13.868 1.00 98.50 127 VAL A N 1
ATOM 904 C CA . VAL A 1 127 ? -5.190 5.683 13.860 1.00 98.50 127 VAL A CA 1
ATOM 905 C C . VAL A 1 127 ? -5.313 6.906 14.777 1.00 98.50 127 VAL A C 1
ATOM 907 O O . VAL A 1 127 ? -5.842 7.939 14.364 1.00 98.50 127 VAL A O 1
ATOM 910 N N . ALA A 1 128 ? -4.773 6.833 15.996 1.00 98.19 128 ALA A N 1
ATOM 911 C CA . ALA A 1 128 ? -4.789 7.962 16.926 1.00 98.19 128 ALA A CA 1
ATOM 912 C C . ALA A 1 128 ? -3.986 9.166 16.397 1.00 98.19 128 ALA A C 1
ATOM 914 O O . ALA A 1 128 ? -4.427 10.311 16.527 1.00 98.19 128 ALA A O 1
ATOM 915 N N . ALA A 1 129 ? -2.834 8.918 15.765 1.00 98.00 129 ALA A N 1
ATOM 916 C CA . ALA A 1 129 ? -2.026 9.966 15.144 1.00 98.00 129 ALA A CA 1
ATOM 917 C C . ALA A 1 129 ? -2.756 10.644 13.971 1.00 98.00 129 ALA A C 1
ATOM 919 O O . ALA A 1 129 ? -2.722 11.868 13.846 1.00 98.00 129 ALA A O 1
ATOM 920 N N . GLU A 1 130 ? -3.456 9.875 13.137 1.00 98.12 130 GLU A N 1
ATOM 921 C CA . GLU A 1 130 ? -4.242 10.404 12.020 1.00 98.12 130 GLU A CA 1
ATOM 922 C C . GLU A 1 130 ? -5.447 11.222 12.490 1.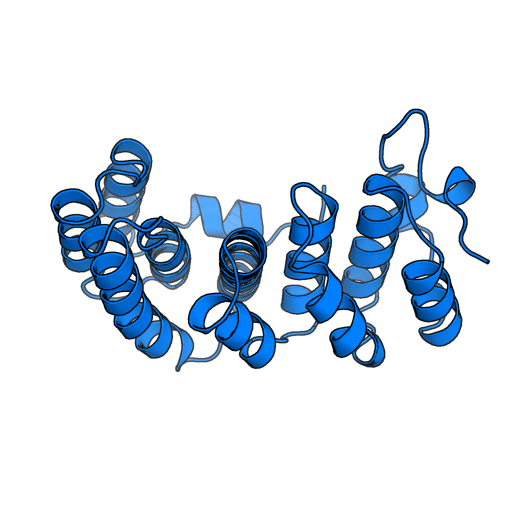00 98.12 130 GLU A C 1
ATOM 924 O O . GLU A 1 130 ? -5.694 12.311 11.971 1.00 98.12 130 GLU A O 1
ATOM 929 N N . ILE A 1 131 ? -6.141 10.766 13.536 1.00 97.94 131 ILE A N 1
ATOM 930 C CA . ILE A 1 131 ? -7.201 11.542 14.191 1.00 97.94 131 ILE A CA 1
ATOM 931 C C . ILE A 1 131 ? -6.649 12.872 14.724 1.00 97.94 131 ILE A C 1
ATOM 933 O O . ILE A 1 131 ? -7.272 13.921 14.550 1.00 97.94 131 ILE A O 1
ATOM 937 N N . ALA A 1 132 ? -5.473 12.861 15.358 1.00 97.44 132 ALA A N 1
ATOM 938 C CA . ALA A 1 132 ? -4.848 14.085 15.854 1.00 97.44 132 ALA A CA 1
ATOM 939 C C . ALA A 1 132 ? -4.515 15.066 14.714 1.00 97.44 132 ALA A C 1
ATOM 941 O O . ALA A 1 132 ? -4.745 16.268 14.863 1.00 97.44 132 ALA A O 1
ATOM 942 N N . ARG A 1 133 ? -4.043 14.566 13.560 1.00 96.12 133 ARG A N 1
ATOM 943 C CA . ARG A 1 133 ? -3.818 15.383 12.351 1.00 96.12 133 ARG A CA 1
ATOM 944 C C . ARG A 1 133 ? -5.117 15.969 11.797 1.00 96.12 133 ARG A C 1
ATOM 946 O O . ARG A 1 133 ? -5.134 17.140 11.428 1.00 96.12 133 ARG A O 1
ATOM 953 N N . ALA A 1 134 ? -6.200 15.192 11.768 1.00 96.19 134 ALA A N 1
ATOM 954 C CA . ALA A 1 134 ? -7.505 15.687 11.333 1.00 96.19 134 ALA A CA 1
ATOM 955 C C . ALA A 1 134 ? -8.006 16.825 12.240 1.00 96.19 134 ALA A C 1
ATOM 957 O O . ALA A 1 134 ? -8.431 17.878 11.761 1.00 96.19 134 ALA A O 1
ATOM 958 N N . LYS A 1 135 ? -7.876 16.659 13.564 1.00 96.44 135 LYS A N 1
ATOM 959 C CA . LYS A 1 135 ? -8.264 17.675 14.559 1.00 96.44 135 LYS A CA 1
ATOM 960 C C . LYS A 1 135 ? -7.452 18.965 14.469 1.00 96.44 135 LYS A C 1
ATOM 962 O O . LYS A 1 135 ? -7.989 20.028 14.767 1.00 96.44 135 LYS A O 1
ATOM 967 N N . SER A 1 136 ? -6.186 18.894 14.056 1.00 96.12 136 SER A N 1
ATOM 968 C CA . SER A 1 136 ? -5.348 20.081 13.846 1.00 96.12 136 SER A CA 1
ATOM 969 C C . SER A 1 136 ? -5.590 20.779 12.500 1.00 96.12 136 SER A C 1
ATOM 971 O O . SER A 1 136 ? -4.918 21.761 12.192 1.00 96.12 136 SER A O 1
ATOM 973 N N . GLY A 1 137 ? -6.562 20.308 11.709 1.00 93.19 137 GLY A N 1
ATOM 974 C CA . GLY A 1 137 ? -6.952 20.897 10.428 1.00 93.19 137 GLY A CA 1
ATOM 975 C C . GLY A 1 137 ? -6.238 20.308 9.208 1.00 93.19 137 GLY A C 1
ATOM 976 O O . GLY A 1 137 ? -6.501 20.759 8.094 1.00 93.19 137 GLY A O 1
ATOM 977 N N . GLY A 1 138 ? -5.368 19.310 9.393 1.00 92.44 138 GLY A N 1
ATOM 978 C CA . GLY A 1 138 ? -4.766 18.549 8.299 1.00 92.44 138 GLY A CA 1
ATOM 979 C C . GLY A 1 138 ? -5.688 17.454 7.749 1.00 92.44 138 GLY A C 1
ATOM 980 O O . GLY A 1 138 ? -6.781 17.215 8.260 1.00 92.44 138 GLY A O 1
ATOM 981 N N . THR A 1 139 ? -5.228 16.756 6.709 1.00 91.31 139 THR A N 1
ATOM 982 C CA . THR A 1 139 ? -5.898 15.552 6.194 1.00 91.31 139 THR A CA 1
ATOM 983 C C . THR A 1 139 ? -5.493 14.342 7.032 1.00 91.31 139 THR A C 1
ATOM 985 O O . THR A 1 139 ? -4.342 13.883 6.953 1.00 91.31 139 THR A O 1
ATOM 988 N N . GLY A 1 140 ? -6.434 13.848 7.840 1.00 93.00 140 GLY A N 1
ATOM 989 C CA . GLY A 1 140 ? -6.324 12.553 8.498 1.00 93.00 140 GLY A CA 1
ATOM 990 C C . GLY A 1 140 ? -6.534 11.420 7.498 1.00 93.00 140 GLY A C 1
ATOM 991 O O . GLY A 1 140 ? -7.327 11.525 6.568 1.00 93.00 140 GLY A O 1
ATOM 992 N N . LEU A 1 141 ? -5.768 10.348 7.665 1.00 97.19 141 LEU A N 1
ATOM 993 C CA . LEU A 1 141 ? -5.888 9.113 6.889 1.00 97.19 141 LEU A CA 1
ATOM 994 C C . LEU A 1 141 ? -6.240 7.929 7.800 1.00 97.19 141 LEU A C 1
ATOM 996 O O . LEU A 1 141 ? -5.848 6.793 7.538 1.00 97.19 141 LEU A O 1
ATOM 1000 N N . GLY A 1 142 ? -6.983 8.183 8.885 1.00 97.56 142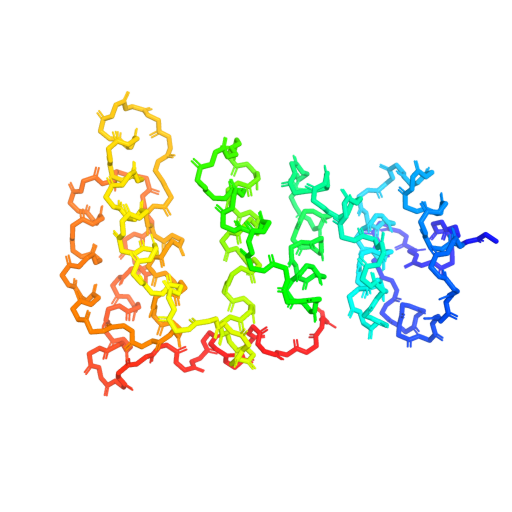 GLY A N 1
ATOM 1001 C CA . GLY A 1 142 ? -7.343 7.152 9.868 1.00 97.56 142 GLY A CA 1
ATOM 1002 C C . GLY A 1 142 ? -8.125 6.002 9.233 1.00 97.56 142 GLY A C 1
ATOM 1003 O O . GLY A 1 142 ? -7.920 4.840 9.571 1.00 97.56 142 GLY A O 1
ATOM 1004 N N . GLU A 1 143 ? -8.940 6.316 8.226 1.00 97.94 143 GLU A N 1
ATOM 1005 C CA . GLU A 1 143 ? -9.639 5.326 7.413 1.00 97.94 143 GLU A CA 1
ATOM 1006 C C . GLU A 1 143 ? -8.690 4.339 6.722 1.00 97.94 143 GLU A C 1
ATOM 1008 O O . GLU A 1 143 ? -8.958 3.138 6.689 1.00 97.94 143 GLU A O 1
ATOM 1013 N N . HIS A 1 144 ? -7.569 4.824 6.191 1.00 98.44 144 HIS A N 1
ATOM 1014 C CA . HIS A 1 144 ? -6.617 3.983 5.477 1.00 98.44 144 HIS A CA 1
ATOM 1015 C C . HIS A 1 144 ? -5.945 2.992 6.433 1.00 98.44 144 HIS A C 1
ATOM 1017 O O . HIS A 1 144 ? -5.816 1.813 6.107 1.00 98.44 144 HIS A O 1
ATOM 1023 N N . ALA A 1 145 ? -5.617 3.430 7.652 1.00 98.50 145 ALA A N 1
ATOM 1024 C CA . ALA A 1 145 ? -5.158 2.532 8.708 1.00 98.50 145 ALA A CA 1
ATOM 1025 C C . ALA A 1 145 ? -6.235 1.490 9.075 1.00 98.50 145 ALA A C 1
ATOM 1027 O O . ALA A 1 145 ? -5.931 0.299 9.167 1.00 98.50 145 ALA A O 1
ATOM 1028 N N . CYS A 1 146 ? -7.502 1.902 9.212 1.00 98.62 146 CYS A N 1
ATOM 1029 C CA . CYS A 1 146 ? -8.619 0.991 9.482 1.00 98.62 146 CYS A CA 1
ATOM 1030 C C . CYS A 1 146 ? -8.817 -0.064 8.383 1.00 98.62 146 CYS A C 1
ATOM 1032 O O . CYS A 1 146 ? -9.092 -1.215 8.713 1.00 98.62 146 CYS A O 1
ATOM 1034 N N . ARG A 1 147 ? -8.632 0.281 7.102 1.00 98.44 147 ARG A N 1
ATOM 1035 C CA . ARG A 1 147 ? -8.687 -0.681 5.983 1.00 98.44 147 ARG A CA 1
ATOM 1036 C C . ARG A 1 147 ? -7.642 -1.790 6.140 1.00 98.44 147 ARG A C 1
ATOM 1038 O O . ARG A 1 147 ? -7.972 -2.966 6.002 1.00 98.44 147 ARG A O 1
ATOM 1045 N N . VAL A 1 148 ? -6.402 -1.442 6.493 1.00 98.69 148 VAL A N 1
ATOM 1046 C CA . VAL A 1 148 ? -5.343 -2.441 6.730 1.00 98.69 148 VAL A CA 1
ATOM 1047 C C . VAL A 1 148 ? -5.671 -3.312 7.949 1.00 98.69 148 VAL A C 1
ATOM 1049 O O . VAL A 1 148 ? -5.586 -4.537 7.876 1.00 98.69 148 VAL A O 1
ATOM 1052 N N . LEU A 1 149 ? -6.108 -2.701 9.055 1.00 98.69 149 LEU A N 1
ATOM 1053 C CA . LEU A 1 149 ? -6.534 -3.421 10.263 1.00 98.69 149 LEU A CA 1
ATOM 1054 C C . LEU A 1 149 ? -7.717 -4.369 9.989 1.00 98.69 149 LEU A C 1
ATOM 1056 O O . LEU A 1 149 ? -7.783 -5.457 10.563 1.00 98.69 149 LEU A O 1
ATOM 1060 N N . ALA A 1 150 ? -8.632 -3.989 9.092 1.00 98.56 150 ALA A N 1
ATOM 1061 C CA . ALA A 1 150 ? -9.761 -4.825 8.689 1.00 98.56 150 ALA A CA 1
ATOM 1062 C C . ALA A 1 150 ? -9.299 -6.069 7.931 1.00 98.56 150 ALA A C 1
ATOM 1064 O O . ALA A 1 150 ? -9.816 -7.155 8.180 1.00 98.56 150 ALA A O 1
ATOM 1065 N N . VAL A 1 151 ? -8.307 -5.934 7.046 1.00 98.31 151 VAL A N 1
ATOM 1066 C CA . VAL A 1 151 ? -7.689 -7.070 6.344 1.00 98.31 151 VAL A CA 1
ATOM 1067 C C . VAL A 1 151 ? -6.984 -8.009 7.330 1.00 98.31 151 VAL A C 1
ATOM 1069 O O . VAL A 1 151 ? -7.101 -9.230 7.204 1.00 98.31 151 VAL A O 1
ATOM 1072 N N . LEU A 1 152 ? -6.308 -7.454 8.342 1.00 97.88 152 LEU A N 1
ATOM 1073 C CA . LEU A 1 152 ? -5.648 -8.220 9.408 1.00 97.88 152 LEU A CA 1
ATOM 1074 C C . LEU A 1 152 ? -6.632 -8.909 10.370 1.00 97.88 152 LEU A C 1
ATOM 1076 O O . LEU A 1 152 ? -6.257 -9.878 11.027 1.00 97.88 152 LEU A O 1
ATOM 1080 N N . GLY A 1 153 ? -7.876 -8.431 10.461 1.00 97.19 153 GLY A N 1
ATOM 1081 C CA . GLY A 1 153 ? -8.864 -8.922 11.424 1.00 97.19 153 GLY A CA 1
ATOM 1082 C C . GLY A 1 153 ? -8.571 -8.491 12.864 1.00 97.19 153 GLY A C 1
ATOM 1083 O O . GLY A 1 153 ? -8.734 -9.270 13.806 1.00 97.19 153 GLY A O 1
ATOM 1084 N N . THR A 1 154 ? -8.087 -7.261 13.048 1.00 97.56 154 THR A N 1
ATOM 1085 C CA . THR A 1 154 ? -7.721 -6.729 14.366 1.00 97.56 154 THR A CA 1
ATOM 1086 C C . THR A 1 154 ? -8.930 -6.641 15.305 1.00 97.56 154 THR A C 1
ATOM 1088 O O . THR A 1 154 ? -9.969 -6.066 14.976 1.00 97.56 154 THR A O 1
ATOM 1091 N N . LYS A 1 155 ? -8.779 -7.162 16.530 1.00 95.12 155 LYS A N 1
ATOM 1092 C CA . LYS A 1 155 ? -9.797 -7.055 17.588 1.00 95.12 155 LYS A CA 1
ATOM 1093 C C . LYS A 1 155 ? -10.027 -5.595 17.990 1.00 95.12 155 LYS A C 1
ATOM 1095 O O . LYS A 1 155 ? -9.077 -4.831 18.108 1.00 95.12 155 LYS A O 1
ATOM 1100 N N . GLY A 1 156 ? -11.283 -5.229 18.249 1.00 96.50 156 GLY A N 1
ATOM 1101 C CA . GLY A 1 156 ? -11.655 -3.864 18.652 1.00 96.50 156 GLY A CA 1
ATOM 1102 C C . GLY A 1 156 ? -11.666 -2.845 17.506 1.00 96.50 156 GLY A C 1
ATOM 1103 O O . GLY A 1 156 ? -11.883 -1.660 17.741 1.00 96.50 156 GLY A O 1
ATOM 1104 N N . LEU A 1 157 ? -11.472 -3.280 16.256 1.00 98.06 157 LEU A N 1
ATOM 1105 C CA . LEU A 1 157 ? -11.526 -2.395 15.095 1.00 98.06 157 LEU A CA 1
ATOM 1106 C C . LEU A 1 157 ? -12.854 -1.621 14.937 1.00 98.06 157 LEU A C 1
ATOM 1108 O O . LEU A 1 157 ? -12.773 -0.452 14.563 1.00 98.06 157 LEU A O 1
ATOM 1112 N N . PRO A 1 158 ? -14.051 -2.172 15.236 1.00 98.12 158 PRO A N 1
ATOM 1113 C CA . PRO A 1 158 ? -15.294 -1.396 15.180 1.00 98.12 158 PRO 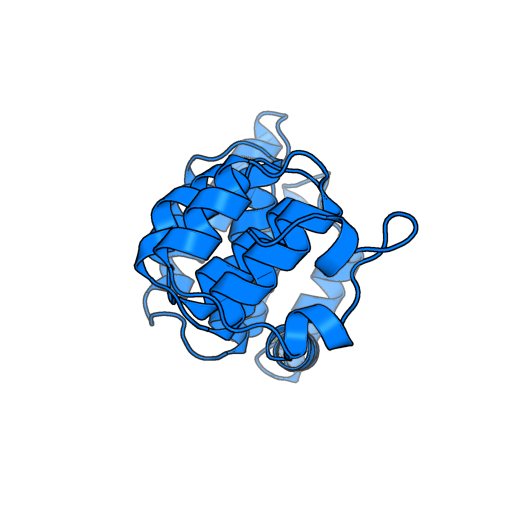A CA 1
ATOM 1114 C C . PRO A 1 158 ? -15.259 -0.097 15.999 1.00 98.12 158 PRO A C 1
ATOM 1116 O O . PRO A 1 158 ? -15.732 0.937 15.525 1.00 98.12 158 PRO A O 1
ATOM 1119 N N . ASP A 1 159 ? -14.629 -0.121 17.176 1.00 98.12 159 ASP A N 1
ATOM 1120 C CA . ASP A 1 159 ? -14.497 1.057 18.039 1.00 98.12 159 ASP A CA 1
ATOM 1121 C C . ASP A 1 159 ? -13.505 2.073 17.460 1.00 98.12 159 ASP A C 1
ATOM 1123 O O . ASP A 1 159 ? -13.743 3.279 17.512 1.00 98.12 159 ASP A O 1
ATOM 1127 N N . LEU A 1 160 ? -12.404 1.604 16.862 1.00 98.38 160 LEU A N 1
ATOM 1128 C CA . LEU A 1 160 ? -11.446 2.473 16.166 1.00 98.38 160 LEU A CA 1
ATOM 1129 C C . LEU A 1 160 ? -12.082 3.144 14.946 1.00 98.38 160 LEU A C 1
ATOM 1131 O O . LEU A 1 160 ? -11.897 4.340 14.737 1.00 98.38 160 LEU A O 1
ATOM 1135 N N . ILE A 1 161 ? -12.872 2.397 14.170 1.00 98.50 161 ILE A N 1
ATOM 1136 C CA . ILE A 1 161 ? -13.631 2.941 13.041 1.00 98.50 161 ILE A CA 1
ATOM 1137 C C . ILE A 1 161 ? -14.582 4.040 13.523 1.00 98.50 161 ILE A C 1
ATOM 1139 O O . ILE A 1 161 ? -14.621 5.120 12.933 1.00 98.50 161 ILE A O 1
ATOM 1143 N N . GLN A 1 162 ? -15.316 3.792 14.611 1.00 98.31 162 GLN A N 1
ATOM 1144 C CA . GLN A 1 162 ? -16.217 4.787 15.187 1.00 98.31 162 GLN A CA 1
ATOM 1145 C C . GLN A 1 162 ? -15.460 6.061 15.599 1.00 98.31 162 GLN A C 1
ATOM 1147 O O . GLN A 1 162 ? -15.896 7.163 15.268 1.00 98.31 162 GLN A O 1
ATOM 1152 N N . GLN A 1 163 ? -14.288 5.922 16.228 1.00 98.25 163 GLN A N 1
ATOM 1153 C CA . GLN A 1 163 ? -13.436 7.065 16.571 1.00 98.25 163 GLN A CA 1
ATOM 1154 C C . GLN A 1 163 ? -13.007 7.865 15.335 1.00 98.25 163 GLN A C 1
ATOM 1156 O O . GLN A 1 163 ? -13.025 9.096 15.381 1.00 98.25 163 GLN A O 1
ATOM 1161 N N . VAL A 1 164 ? -12.651 7.211 14.225 1.00 98.38 164 VAL A N 1
ATOM 1162 C CA . VAL A 1 164 ? -12.312 7.916 12.976 1.00 98.38 164 VAL A CA 1
ATOM 1163 C C . VAL A 1 164 ? -13.525 8.680 12.438 1.00 98.38 164 VAL A C 1
ATOM 1165 O O . VAL A 1 164 ? -13.404 9.869 12.165 1.00 98.38 164 VAL A O 1
ATOM 1168 N N . ILE A 1 165 ? -14.708 8.059 12.366 1.00 97.81 165 ILE A N 1
ATOM 1169 C CA . ILE A 1 165 ? -15.944 8.700 11.863 1.00 97.81 165 ILE A CA 1
ATOM 1170 C C . ILE A 1 165 ? -16.291 9.985 12.630 1.00 97.81 165 ILE A C 1
ATOM 1172 O O . ILE A 1 165 ? -16.755 10.973 12.043 1.00 97.81 165 ILE A O 1
ATOM 1176 N N . GLU A 1 166 ? -16.100 9.959 13.947 1.00 97.50 166 GLU A N 1
ATOM 1177 C CA . GLU A 1 166 ? -16.421 11.069 14.845 1.00 97.50 166 GLU A CA 1
ATOM 1178 C C . GLU A 1 166 ? -15.397 12.202 14.789 1.00 97.50 166 GLU A C 1
ATOM 1180 O O . GLU A 1 166 ? -15.753 13.358 15.016 1.00 97.50 166 GLU A O 1
ATOM 1185 N N . ASN A 1 167 ? -14.132 11.884 14.510 1.00 97.56 167 ASN A N 1
ATOM 1186 C CA . ASN A 1 167 ? -13.029 12.823 14.700 1.00 97.56 167 ASN A CA 1
ATOM 1187 C C . ASN A 1 167 ? -12.307 13.230 13.408 1.00 97.56 167 ASN A C 1
ATOM 1189 O O . ASN A 1 167 ? -11.533 14.187 13.433 1.00 97.56 167 ASN A O 1
ATOM 1193 N N . ASP A 1 168 ? -12.568 12.553 12.292 1.00 95.69 168 ASP A N 1
ATOM 1194 C CA . ASP A 1 168 ? -12.049 12.891 10.973 1.00 95.69 168 ASP A CA 1
ATOM 1195 C C . ASP A 1 168 ? -13.201 13.272 10.037 1.00 95.69 168 ASP A C 1
ATOM 1197 O O . ASP A 1 168 ? -13.990 12.438 9.594 1.00 95.69 168 ASP A O 1
ATOM 1201 N N . ARG A 1 169 ? -13.313 14.566 9.723 1.00 92.50 169 ARG A N 1
ATOM 1202 C CA . ARG A 1 169 ? -14.378 15.074 8.844 1.00 92.50 169 ARG A CA 1
ATOM 1203 C C . ARG A 1 169 ? -14.201 14.679 7.376 1.00 92.50 169 ARG A C 1
ATOM 1205 O O . ARG A 1 169 ? -15.139 14.866 6.607 1.00 92.50 169 ARG A O 1
ATOM 1212 N N . PHE A 1 170 ? -13.009 14.228 6.988 1.00 89.38 170 PHE A N 1
ATOM 1213 C CA . PHE A 1 170 ? -12.658 13.920 5.604 1.00 89.38 170 PHE A CA 1
ATOM 1214 C C . PHE A 1 170 ? -12.677 12.420 5.305 1.00 89.38 170 PHE A C 1
ATOM 1216 O O . PHE A 1 170 ? -12.449 12.042 4.160 1.00 89.38 170 PHE A O 1
ATOM 1223 N N . CYS A 1 171 ? -12.960 11.574 6.301 1.00 95.62 171 CYS A N 1
ATOM 1224 C CA . CYS A 1 171 ? -13.076 10.140 6.075 1.00 95.62 171 CYS A CA 1
ATOM 1225 C C . CYS A 1 171 ? -14.301 9.784 5.219 1.00 95.62 171 CYS A C 1
ATOM 1227 O O . CYS A 1 171 ? -15.362 10.416 5.305 1.00 95.62 171 CYS A O 1
ATOM 1229 N N . ASP A 1 172 ? -14.179 8.709 4.445 1.00 96.25 172 ASP A N 1
ATOM 1230 C CA . ASP A 1 172 ? -15.306 8.062 3.794 1.00 96.25 172 ASP A CA 1
ATOM 1231 C C . ASP A 1 172 ? -16.090 7.243 4.827 1.00 96.25 172 ASP A C 1
ATOM 1233 O O . ASP A 1 172 ? -15.802 6.085 5.150 1.00 96.25 172 ASP A O 1
ATOM 1237 N N . ARG A 1 173 ? -17.126 7.879 5.376 1.00 97.06 173 ARG A N 1
ATOM 1238 C CA . ARG A 1 173 ? -18.006 7.269 6.378 1.00 97.06 173 ARG A CA 1
ATOM 1239 C C . ARG A 1 173 ? -18.729 6.033 5.852 1.00 97.06 173 ARG A C 1
ATOM 1241 O O . ARG A 1 173 ? -19.015 5.141 6.647 1.00 97.06 173 ARG A O 1
ATOM 1248 N N . PHE A 1 174 ? -19.058 5.979 4.562 1.00 96.88 174 PHE A N 1
ATOM 1249 C CA . PHE A 1 174 ? -19.773 4.835 3.997 1.00 96.88 174 PHE A CA 1
ATOM 1250 C C . PHE A 1 174 ? -18.860 3.621 3.922 1.00 96.88 174 PHE A C 1
ATOM 1252 O O . PHE A 1 174 ? -19.244 2.538 4.369 1.00 96.88 174 PHE A O 1
ATOM 1259 N N . GLU A 1 175 ? -17.638 3.816 3.435 1.00 96.38 175 GLU A N 1
ATOM 1260 C CA . GLU A 1 175 ? -16.644 2.752 3.390 1.00 96.38 175 GLU A CA 1
ATOM 1261 C C . GLU A 1 175 ? -16.275 2.259 4.794 1.00 96.38 175 GLU A C 1
ATOM 1263 O O . GLU A 1 175 ? -16.216 1.055 5.043 1.00 96.38 175 GLU A O 1
ATOM 1268 N N . LEU A 1 176 ? -16.119 3.169 5.757 1.00 97.81 176 LEU A N 1
ATOM 1269 C CA . LEU A 1 176 ? -15.877 2.804 7.152 1.00 97.81 176 LEU A CA 1
ATOM 1270 C C . LEU A 1 176 ? -17.016 1.974 7.761 1.00 97.81 176 LEU A C 1
ATOM 1272 O O . LEU A 1 176 ? -16.758 0.980 8.441 1.00 97.81 176 LEU A O 1
ATOM 1276 N N . GLN A 1 177 ? -18.274 2.328 7.494 1.00 97.56 177 GLN A N 1
ATOM 1277 C CA . GLN A 1 177 ? -19.423 1.534 7.945 1.00 97.56 177 GLN A CA 1
ATOM 1278 C C . GLN A 1 177 ? -19.473 0.159 7.263 1.00 97.56 177 GLN A C 1
ATOM 1280 O O . GLN A 1 177 ? -19.758 -0.843 7.924 1.00 97.56 177 GLN A O 1
ATOM 1285 N N . ARG A 1 178 ? -19.130 0.075 5.968 1.00 97.12 178 ARG A N 1
ATOM 1286 C CA . ARG A 1 178 ? -18.991 -1.205 5.252 1.00 97.12 178 ARG A CA 1
ATOM 1287 C C . ARG A 1 178 ? -17.923 -2.089 5.901 1.00 97.12 178 ARG A C 1
ATOM 1289 O O . ARG A 1 178 ? -18.190 -3.261 6.169 1.00 97.12 178 ARG A O 1
ATOM 1296 N N . LEU A 1 179 ? -16.739 -1.537 6.174 1.00 96.69 179 LEU A N 1
ATOM 1297 C CA . LEU A 1 179 ? -15.625 -2.242 6.819 1.00 96.69 179 LEU A CA 1
ATOM 1298 C C . LEU A 1 179 ? -16.001 -2.741 8.210 1.00 96.69 179 LEU A C 1
ATOM 1300 O O . LEU A 1 179 ? -15.757 -3.902 8.537 1.00 96.69 179 LEU A O 1
ATOM 1304 N N . ARG A 1 180 ? -16.631 -1.878 9.013 1.00 97.12 180 ARG A N 1
ATOM 1305 C CA . ARG A 1 180 ? -17.111 -2.227 10.349 1.00 97.12 180 ARG A CA 1
ATOM 1306 C C . ARG A 1 180 ? -18.051 -3.426 10.296 1.00 97.12 180 ARG A C 1
ATOM 1308 O O . ARG A 1 180 ? -17.813 -4.399 11.005 1.00 97.12 180 ARG A O 1
ATOM 1315 N N . LYS A 1 181 ? -19.044 -3.395 9.403 1.00 96.62 181 LYS A N 1
ATOM 1316 C CA . LYS A 1 181 ? -19.975 -4.510 9.206 1.00 96.62 181 LYS A CA 1
ATOM 1317 C C . LYS A 1 181 ? -19.261 -5.795 8.780 1.00 96.62 181 LYS A C 1
ATOM 1319 O O . LYS A 1 181 ? -19.526 -6.851 9.341 1.00 96.62 181 LYS A O 1
ATOM 1324 N N . ALA A 1 182 ? -18.337 -5.717 7.820 1.00 95.19 182 ALA A N 1
ATOM 1325 C CA . ALA A 1 182 ? -17.580 -6.885 7.365 1.00 95.19 182 ALA A CA 1
ATOM 1326 C C . ALA A 1 182 ? -16.784 -7.546 8.507 1.00 95.19 182 ALA A C 1
ATOM 1328 O O . ALA A 1 182 ? -16.727 -8.772 8.606 1.00 95.19 182 ALA A O 1
ATOM 1329 N N . VAL A 1 183 ? -16.202 -6.737 9.394 1.00 96.44 183 VAL A N 1
ATOM 1330 C CA . VAL A 1 183 ? -15.433 -7.211 10.552 1.00 96.44 183 VAL A CA 1
ATOM 1331 C C . VAL A 1 183 ? -16.344 -7.759 11.653 1.00 96.44 183 VAL A C 1
ATOM 1333 O O . VAL A 1 183 ? -16.011 -8.782 12.243 1.00 96.44 183 VAL A O 1
ATOM 1336 N N . GLU A 1 184 ? -17.491 -7.136 11.920 1.00 95.44 184 GLU A N 1
ATOM 1337 C CA . GLU A 1 184 ? -18.480 -7.643 12.884 1.00 95.44 184 GLU A CA 1
ATOM 1338 C C . GLU A 1 184 ? -19.073 -8.991 12.437 1.00 95.44 184 GLU A C 1
ATOM 1340 O O . GLU A 1 184 ? -19.187 -9.909 13.248 1.00 95.44 184 GLU A O 1
ATOM 1345 N N . ASP A 1 185 ? -19.383 -9.138 11.145 1.00 94.50 185 ASP A N 1
ATOM 1346 C CA . ASP A 1 185 ? -19.998 -10.350 10.593 1.00 94.50 185 ASP A CA 1
ATOM 1347 C C . ASP A 1 185 ? -18.979 -11.493 10.390 1.00 94.50 185 ASP A C 1
ATOM 1349 O O . ASP A 1 185 ? -19.304 -12.665 10.589 1.00 94.50 185 ASP A O 1
ATOM 1353 N N . GLY A 1 186 ? -17.751 -11.176 9.955 1.00 91.00 186 GLY A N 1
ATOM 1354 C CA . GLY A 1 186 ? -16.772 -12.162 9.470 1.00 91.00 186 GLY A CA 1
ATOM 1355 C C . GLY A 1 186 ? -15.398 -12.124 10.142 1.00 91.00 186 GLY A C 1
ATOM 1356 O O . GLY A 1 186 ? -14.503 -12.876 9.753 1.00 91.00 186 GLY A O 1
ATOM 1357 N N . GLY A 1 187 ? -15.190 -11.233 11.112 1.00 94.88 187 GLY A N 1
ATOM 1358 C CA . GLY A 1 187 ? -13.918 -11.025 11.811 1.00 94.88 187 GLY A CA 1
ATOM 1359 C C . GLY A 1 187 ? -12.853 -10.261 11.016 1.00 94.88 187 GLY A C 1
ATOM 1360 O O . GLY A 1 187 ? -11.875 -9.819 11.611 1.00 94.88 187 GLY A O 1
ATOM 1361 N N . LYS A 1 188 ? -13.016 -10.098 9.694 1.00 96.25 188 LYS A N 1
ATOM 1362 C CA . LYS A 1 188 ? -12.091 -9.382 8.795 1.00 96.25 188 LYS A CA 1
ATOM 1363 C C . LYS A 1 188 ? -12.746 -9.005 7.461 1.00 96.25 188 LYS A C 1
ATOM 1365 O O . LYS A 1 188 ? -13.739 -9.613 7.064 1.00 96.25 188 LYS A O 1
ATOM 1370 N N . ASP A 1 189 ? -12.133 -8.091 6.710 1.00 97.31 189 ASP A N 1
ATOM 1371 C CA . ASP A 1 189 ? -12.552 -7.753 5.342 1.00 97.31 189 ASP A CA 1
ATOM 1372 C C . ASP A 1 189 ? -11.979 -8.734 4.304 1.00 97.31 189 ASP A C 1
ATOM 1374 O O . ASP A 1 189 ? -10.981 -8.481 3.623 1.00 97.31 189 ASP A O 1
ATOM 1378 N N . ALA A 1 190 ? -12.616 -9.902 4.199 1.00 95.25 190 ALA A N 1
ATOM 1379 C CA . ALA A 1 190 ? -12.184 -10.968 3.298 1.00 95.25 190 ALA A CA 1
ATOM 1380 C C . ALA A 1 190 ? -12.286 -10.604 1.803 1.00 95.25 190 ALA A C 1
ATOM 1382 O O . ALA A 1 190 ? -11.574 -11.204 0.996 1.00 95.25 190 ALA A O 1
ATOM 1383 N N . ALA A 1 191 ? -13.159 -9.659 1.432 1.00 94.69 191 ALA A N 1
ATOM 1384 C CA . ALA A 1 191 ? -13.303 -9.207 0.050 1.00 94.69 191 ALA A CA 1
ATOM 1385 C C . ALA A 1 191 ? -12.072 -8.398 -0.372 1.00 94.69 191 ALA A C 1
ATOM 1387 O O . ALA A 1 191 ? -11.353 -8.823 -1.273 1.00 94.69 191 ALA A O 1
ATOM 1388 N N . SER A 1 192 ? -11.742 -7.337 0.374 1.00 95.50 192 SER A N 1
ATOM 1389 C CA . SER A 1 192 ? -10.534 -6.544 0.106 1.00 95.50 192 SER A CA 1
ATOM 1390 C C . SER A 1 192 ? -9.263 -7.383 0.187 1.00 95.50 192 SER A C 1
ATOM 1392 O O . SER A 1 192 ? -8.365 -7.216 -0.632 1.00 95.50 192 SER A O 1
ATOM 1394 N N . ALA A 1 193 ? -9.181 -8.322 1.138 1.00 95.88 193 ALA A N 1
ATOM 1395 C CA . ALA A 1 193 ? -8.039 -9.228 1.229 1.00 95.88 193 ALA A CA 1
ATOM 1396 C C . ALA A 1 193 ? -7.856 -10.057 -0.055 1.00 95.88 193 ALA A C 1
ATOM 1398 O O . ALA A 1 193 ? -6.734 -10.232 -0.521 1.00 95.88 193 ALA A O 1
ATOM 1399 N N . ARG A 1 194 ? -8.948 -10.547 -0.653 1.00 95.81 194 ARG A N 1
ATOM 1400 C CA . ARG A 1 194 ? -8.892 -11.294 -1.914 1.00 95.81 194 ARG A CA 1
ATOM 1401 C C . ARG A 1 194 ? -8.392 -10.407 -3.049 1.00 95.81 194 ARG A C 1
ATOM 1403 O O . ARG A 1 194 ? -7.431 -10.790 -3.712 1.00 95.81 194 ARG A O 1
ATOM 1410 N N . ASP A 1 195 ? -8.991 -9.233 -3.208 1.00 94.31 195 ASP A N 1
ATOM 1411 C CA . ASP A 1 195 ? -8.691 -8.318 -4.310 1.00 94.31 195 ASP A CA 1
ATOM 1412 C C . ASP A 1 195 ? -7.244 -7.804 -4.238 1.00 94.31 195 ASP A C 1
ATOM 1414 O O . ASP A 1 195 ? -6.518 -7.831 -5.226 1.00 94.31 195 ASP A O 1
ATOM 1418 N N . LEU A 1 196 ? -6.773 -7.429 -3.044 1.00 95.62 196 LEU A N 1
ATOM 1419 C CA . LEU A 1 196 ? -5.410 -6.928 -2.823 1.00 95.62 196 LEU A CA 1
ATOM 1420 C C . LEU A 1 196 ? -4.329 -8.014 -2.904 1.00 95.62 196 LEU A C 1
ATOM 1422 O O . LEU A 1 196 ? -3.163 -7.703 -3.150 1.00 95.62 196 LEU A O 1
ATOM 1426 N N . SER A 1 197 ? -4.684 -9.278 -2.658 1.00 92.69 197 SER A N 1
ATOM 1427 C CA . SER A 1 197 ? -3.744 -10.404 -2.762 1.00 92.69 197 SER A CA 1
ATOM 1428 C C . SER A 1 197 ? -3.491 -10.854 -4.203 1.00 92.69 197 SER A C 1
ATOM 1430 O O . SER A 1 197 ? -2.559 -11.628 -4.443 1.00 92.69 197 SER A O 1
ATOM 1432 N N . ALA A 1 198 ? -4.305 -10.384 -5.154 1.00 88.38 198 ALA A N 1
ATOM 1433 C CA . ALA A 1 198 ? -4.152 -10.705 -6.562 1.00 88.38 198 ALA A CA 1
ATOM 1434 C C . ALA A 1 198 ? -2.817 -10.181 -7.125 1.00 88.38 198 ALA A C 1
ATOM 1436 O O . ALA A 1 198 ? -2.164 -9.287 -6.575 1.00 88.38 198 ALA A O 1
ATOM 1437 N N . GLN A 1 199 ? -2.394 -10.766 -8.248 1.00 86.56 199 GLN A N 1
ATOM 1438 C CA . GLN A 1 199 ? -1.326 -10.167 -9.047 1.00 86.56 199 GLN A CA 1
ATOM 1439 C C . GLN A 1 199 ? -1.769 -8.789 -9.542 1.00 86.56 199 GLN A C 1
ATOM 1441 O O . GLN A 1 199 ? -2.964 -8.512 -9.602 1.00 86.56 199 GLN A O 1
ATOM 1446 N N . TRP A 1 200 ? -0.810 -7.931 -9.891 1.00 86.50 200 TRP A N 1
ATOM 1447 C CA . TRP A 1 200 ? -1.148 -6.667 -10.533 1.00 86.50 200 TRP A CA 1
ATOM 1448 C C . TRP A 1 200 ? -1.940 -6.937 -11.823 1.00 86.50 200 TRP A C 1
ATOM 1450 O O . TRP A 1 200 ? -1.477 -7.703 -12.671 1.00 86.50 200 TRP A O 1
ATOM 1460 N N . THR A 1 201 ? -3.114 -6.318 -11.943 1.00 65.94 201 THR A N 1
ATOM 1461 C CA . THR A 1 201 ? -4.032 -6.388 -13.091 1.00 65.94 201 THR A CA 1
ATOM 1462 C C . THR A 1 201 ? -4.524 -5.003 -13.452 1.00 65.94 201 THR A C 1
ATOM 1464 O O . THR A 1 201 ? -4.720 -4.211 -12.500 1.00 65.94 201 THR A O 1
#

Foldseek 3Di:
DDDCVQADDPLAGDVVSLVPDADDPVVLLVQCVVDDRQRSLLSSLLSLLVNLPLVCLVVLLVQQPDPDSNNLSSLCSCLSNLVLVSLLCQLVPHDPSSNLSSLSSLLLNLLQVNDDPCLLVSLLVSLVVLLVCQQVVHHRPSVSSLSSNQSNLPPPSLVSLVSCVVRHPPDPNVVSVVSSVCCVVPSHDNVSSVVSPDRDD

Secondary structure (DSSP, 8-state):
---HHHHEETTEE-HHHHHH----HHHHHHHHHH--SHHHHHHHHHHHHHHT-GGGHHHHHHGGG--THHHHHHHHHHHHHT-HHHHHHHHHH--HHHHHHHHHHHHHHHHTT-S-TTHHHHHHHHHHHHHHHHHTTS---HHHHHHHHHHHT-TTHHHHHHHHHHH-TTS-HHHHHHHHHHHHHHSS-HHHHHHHHSPP-